Protein 2HJE (pdb70)

Nearest PDB structures (foldseek):
  2hj9-assembly1_C  TM=9.873E-01  e=5.239E-39  Vibrio harveyi
  1zhh-assembly1_B  TM=9.878E-01  e=5.924E-39  Vibrio harveyi
  2hj9-assembly1_D  TM=9.900E-01  e=3.114E-38  Vibrio harveyi
  3c38-assembly1_A  TM=9.496E-01  e=8.610E-24  Vibrio cholerae
  3c30-assembly1_A  TM=9.523E-01  e=2.603E-23  unclassified

InterPro domains:
  IPR001789 Signal transduction response regulator, receiver domain [PF00072] (737-846)
  IPR001789 Signal transduction response regulator, receiver domain [PS50110] (736-851)
  IPR001789 Signal transduction response regulator, receiver domain [SM00448] (735-847)
  IPR003594 Histidine kinase/HSP90-like ATPase domain [PF02518] (595-710)
  IPR003594 Histidine kinase/HSP90-like ATPase domain [SM00387] (594-711)
  IPR003661 Signal transduction histidine kinase, dimerisation/phosphoacceptor domain [PF00512] (482-547)
  IPR003661 Signal transduction histidine kinase, dimerisation/phosphoacceptor domain [SM00388] (482-547)
  IPR003661 Signal transduction histidine kinase, dimerisation/phosphoacceptor domain [cd00082] (481-543)
  IPR004358 Signal transduction histidine kinase-related protein, C-terminal [PR00344] (636-650)
  IPR004358 Signal transduction histidine kinase-related protein, C-terminal [PR00344] (654-664)
  IPR004358 Signal transduction histidine kinase-related protein, C-terminal [PR00344] (671-689)
  IPR004358 Signal transduction histidine kinase-related protein, C-terminal [PR00344] (695-708)
  IPR005467 Histidine kinase domain [PS50109] (489-711)
  IPR011006 CheY-like superfamily [SSF52172] (734-854)
  IPR015387 LuxQ, periplasmic domain [PF09308] (41-278)
  IPR029151 Periplasmic sensor-like domain superfamily [SSF103190] (52-270)
  IPR036097 Signal transduction histidine kinase, dimerisation/phosphoacceptor domain superfamily [SSF47384] (470-548)
  IPR036890 Histidine kinase/HSP90-like ATPase superfamily [G3DSA:3.30.565.10] (548-715)
  IPR036890 Histidine kinase/HSP90-like ATPase superfamily [SSF55874] (536-709)
  IPR043056 LuxQ periplasmic domain, N-terminal subdomain [G3DSA:3.30.450.220] (51-207)

CATH classification: 3.30.450.220 (+1 more: 2.20.20.100)

Secondary structure (DSSP, 8-state):
-HHHHHHHHHHHHHHHHHHHHHHHHHHTT-HHHHHHHHH--HHHHHHHHHHHHHHSGGG--SEEEEE-SSSEEEE-SGGGGGT--HHHHHHHHHH--SSSS-EEEEEEETTEEEEEEEEEEEEEETTTTEEEEEEEEEEE-TT-HHHHHHHHHHTT-SEEEEEETTEEEEE---S-SS--HHHHH--EEEEEEEEETTEEEEEEEEEEE-

GO terms:
  GO:0005515 protein binding (F, IPI)

Organism: Vibrio harveyi (NCBI:txid669)

Structure (mmCIF, N/CA/C/O backbone):
data_2HJE
#
_entry.id   2HJE
#
_cell.length_a   33.446
_cell.length_b   36.152
_cell.length_c   49.185
_cell.angle_alpha   82.18
_cell.angle_beta   86.14
_cell.angle_gamma   67.28
#
_symmetry.space_group_name_H-M   'P 1'
#
loop_
_entity.id
_entity.type
_entity.pdbx_description
1 polymer 'Autoinducer 2 sensor kinase/phosphatase luxQ'
2 non-polymer 'NICKEL (II) ION'
3 water water
#
loop_
_atom_site.group_PDB
_atom_site.id
_atom_site.type_symbol
_atom_site.label_atom_id
_atom_site.label_alt_id
_atom_site.label_comp_id
_atom_site.label_asym_id
_atom_site.label_entity_id
_atom_site.label_seq_id
_atom_site.pdbx_PDB_ins_code
_atom_site.Cartn_x
_atom_site.Cartn_y
_atom_site.Cartn_z
_atom_site.occupancy
_atom_site.B_iso_or_equiv
_atom_site.auth_seq_id
_atom_site.auth_comp_id
_atom_site.auth_asym_id
_atom_site.auth_atom_id
_atom_site.pdbx_PDB_model_num
ATOM 1 N N . SER A 1 2 ? -7.720 5.475 -27.290 1.00 32.63 52 SER A N 1
ATOM 2 C CA . SER A 1 2 ? -9.069 5.670 -26.675 1.00 32.83 52 SER A CA 1
ATOM 3 C C . SER A 1 2 ? -8.937 6.076 -25.201 1.00 32.56 52 SER A C 1
ATOM 4 O O . SER A 1 2 ? -8.043 5.596 -24.489 1.00 32.52 52 SER A O 1
ATOM 7 N N . LYS A 1 3 ? -9.810 6.977 -24.761 1.00 32.23 53 LYS A N 1
ATOM 8 C CA . LYS A 1 3 ? -9.771 7.478 -23.387 1.00 32.46 53 LYS A CA 1
ATOM 9 C C . LYS A 1 3 ? -10.151 6.387 -22.398 1.00 32.07 53 LYS A C 1
ATOM 10 O O . LYS A 1 3 ? -9.551 6.275 -21.323 1.00 31.71 53 LYS A O 1
ATOM 16 N N . GLN A 1 4 ? -11.147 5.579 -22.764 1.00 31.48 54 GLN A N 1
ATOM 17 C CA . GLN A 1 4 ? -11.621 4.514 -21.881 1.00 31.40 54 GLN A CA 1
ATOM 18 C C . GLN A 1 4 ? -10.605 3.400 -21.773 1.00 30.76 54 GLN A C 1
ATOM 19 O O . GLN A 1 4 ? -10.485 2.783 -20.717 1.00 30.76 54 GLN A O 1
ATOM 25 N N . GLN A 1 5 ? -9.872 3.168 -22.861 1.00 29.90 55 GLN A N 1
ATOM 26 C CA . GLN A 1 5 ? -8.811 2.173 -22.884 1.00 29.58 55 GLN A CA 1
ATOM 27 C C . GLN A 1 5 ? -7.704 2.602 -21.921 1.00 28.12 55 GLN A C 1
ATOM 28 O O . GLN A 1 5 ? -7.191 1.790 -21.157 1.00 26.88 55 GLN A O 1
ATOM 34 N N . THR A 1 6 ? -7.359 3.890 -21.964 1.00 26.29 56 THR A N 1
ATOM 35 C CA . THR A 1 6 ? -6.335 4.435 -21.085 1.00 25.07 56 THR A CA 1
ATOM 36 C C . THR A 1 6 ? -6.744 4.277 -19.612 1.00 24.72 56 THR A C 1
ATOM 37 O O . THR A 1 6 ? -5.942 3.827 -18.799 1.00 24.23 56 THR A O 1
ATOM 41 N N . SER A 1 7 ? -7.983 4.630 -19.292 1.00 23.94 57 SER A N 1
ATOM 42 C CA . SER A 1 7 ? -8.491 4.515 -17.926 1.00 25.25 57 SER A CA 1
ATOM 43 C C . SER A 1 7 ? -8.489 3.072 -17.440 1.00 25.02 57 SER A C 1
ATOM 44 O O . SER A 1 7 ? -8.137 2.808 -16.287 1.00 25.11 57 SER A O 1
ATOM 47 N N . ALA A 1 8 ? -8.896 2.145 -18.315 1.00 24.65 58 ALA A N 1
ATOM 48 C CA . ALA A 1 8 ? -8.948 0.716 -17.968 1.00 24.65 58 ALA A CA 1
ATOM 49 C C . ALA A 1 8 ? -7.546 0.161 -17.729 1.00 24.79 58 ALA A C 1
ATOM 50 O O . ALA A 1 8 ? -7.336 -0.636 -16.803 1.00 24.28 58 ALA A O 1
ATOM 52 N N . LEU A 1 9 ? -6.598 0.592 -18.563 1.00 24.39 59 LEU A N 1
ATOM 53 C CA . LEU A 1 9 ? -5.199 0.187 -18.450 1.00 24.64 59 LEU A CA 1
ATOM 54 C C . LEU A 1 9 ? -4.611 0.638 -17.113 1.00 24.32 59 LEU A C 1
ATOM 55 O O . LEU A 1 9 ? -4.033 -0.177 -16.376 1.00 23.82 59 LEU A O 1
ATOM 60 N N . ILE A 1 10 ? -4.799 1.923 -16.800 1.00 24.60 60 ILE A N 1
ATOM 61 C CA . ILE A 1 10 ? -4.354 2.519 -15.526 1.00 25.68 60 ILE A CA 1
ATOM 62 C C . ILE A 1 10 ? -4.933 1.777 -14.313 1.00 24.50 60 ILE A C 1
ATOM 63 O O . ILE A 1 10 ? -4.210 1.420 -13.376 1.00 23.65 60 ILE A O 1
ATOM 68 N N . HIS A 1 11 ? -6.235 1.518 -14.368 1.00 23.78 61 HIS A N 1
ATOM 69 C CA . HIS A 1 11 ? -6.949 0.771 -13.339 1.00 23.89 61 HIS A CA 1
ATOM 70 C C . HIS A 1 11 ? -6.343 -0.639 -13.176 1.00 23.42 61 HIS A C 1
ATOM 71 O O . HIS A 1 11 ? -6.056 -1.077 -12.062 1.00 23.33 61 HIS A O 1
ATOM 78 N N . ASN A 1 12 ? -6.104 -1.331 -14.290 1.00 22.95 62 ASN A N 1
ATOM 79 C CA . ASN A 1 12 ? -5.482 -2.652 -14.243 1.00 23.49 62 ASN A CA 1
ATOM 80 C C . ASN A 1 12 ? -4.046 -2.670 -13.702 1.00 23.17 62 ASN A C 1
ATOM 81 O O . ASN A 1 12 ? -3.681 -3.574 -12.938 1.00 22.51 62 ASN A O 1
ATOM 86 N N . ILE A 1 13 ? -3.230 -1.688 -14.100 1.00 22.16 63 ILE A N 1
ATOM 87 C CA . ILE A 1 13 ? -1.834 -1.597 -13.618 1.00 21.39 63 ILE A CA 1
ATOM 88 C C . ILE A 1 13 ? -1.823 -1.381 -12.096 1.00 20.93 63 ILE A C 1
ATOM 89 O O . ILE A 1 13 ? -1.116 -2.083 -11.346 1.00 20.78 63 ILE A O 1
ATOM 94 N N . PHE A 1 14 ? -2.637 -0.435 -11.657 1.00 19.86 64 PHE A N 1
ATOM 95 C CA . PHE A 1 14 ? -2.780 -0.123 -10.245 1.00 20.09 64 PHE A CA 1
ATOM 96 C C . PHE A 1 14 ? -3.178 -1.373 -9.456 1.00 20.38 64 PHE A C 1
ATOM 97 O O . PHE A 1 14 ? -2.520 -1.723 -8.486 1.00 20.00 64 PHE A O 1
ATOM 105 N N . ASP A 1 15 ? -4.236 -2.055 -9.898 1.00 20.66 65 ASP A N 1
ATOM 106 C CA . ASP A 1 15 ? -4.693 -3.293 -9.248 1.00 22.20 65 ASP A CA 1
ATOM 107 C C . ASP A 1 15 ? -3.629 -4.380 -9.253 1.00 22.23 65 ASP A C 1
ATOM 108 O O . ASP A 1 15 ? -3.467 -5.102 -8.272 1.00 21.91 65 ASP A O 1
ATOM 113 N N . SER A 1 16 ? -2.903 -4.494 -10.360 1.00 22.17 66 SER A N 1
ATOM 114 C CA . SER A 1 16 ? -1.827 -5.487 -10.471 1.00 22.72 66 SER A CA 1
ATOM 115 C C . SER A 1 16 ? -0.706 -5.338 -9.454 1.00 21.54 66 SER A C 1
ATOM 116 O O . SER A 1 16 ? -0.169 -6.345 -8.986 1.00 21.25 66 SER A O 1
ATOM 119 N N . HIS A 1 17 ? -0.331 -4.100 -9.138 1.00 20.50 67 HIS A N 1
ATOM 120 C CA . HIS A 1 17 ? 0.644 -3.810 -8.081 1.00 19.58 67 HIS A CA 1
ATOM 121 C C . HIS A 1 17 ? 0.171 -4.389 -6.744 1.00 19.26 67 HIS A C 1
ATOM 122 O O . HIS A 1 17 ? 0.933 -5.090 -6.062 1.00 18.61 67 HIS A O 1
ATOM 129 N N . PHE A 1 18 ? -1.077 -4.098 -6.373 1.00 17.78 68 PHE A N 1
ATOM 130 C CA . PHE A 1 18 ? -1.600 -4.572 -5.095 1.00 18.09 68 PHE A CA 1
ATOM 131 C C . PHE A 1 18 ? -1.797 -6.065 -5.071 1.00 17.92 68 PHE A C 1
ATOM 132 O O . PHE A 1 18 ? -1.540 -6.705 -4.048 1.00 17.37 68 PHE A O 1
ATOM 140 N N . ALA A 1 19 ? -2.232 -6.615 -6.204 1.00 17.97 69 ALA A N 1
ATOM 141 C CA . ALA A 1 19 ? -2.309 -8.079 -6.366 1.00 18.25 69 ALA A CA 1
ATOM 142 C C . ALA A 1 19 ? -0.958 -8.765 -6.136 1.00 18.33 69 ALA A C 1
ATOM 143 O O . ALA A 1 19 ? -0.875 -9.775 -5.411 1.00 18.59 69 ALA A O 1
ATOM 145 N N . ALA A 1 20 ? 0.105 -8.203 -6.704 1.00 18.17 70 ALA A N 1
ATOM 146 C CA . ALA A 1 20 ? 1.449 -8.790 -6.585 1.00 17.67 70 ALA A CA 1
ATOM 147 C C . ALA A 1 20 ? 1.916 -8.811 -5.128 1.00 17.52 70 ALA A C 1
ATOM 148 O O . ALA A 1 20 ? 2.452 -9.814 -4.641 1.00 18.15 70 ALA A O 1
ATOM 150 N N . ILE A 1 21 ? 1.694 -7.702 -4.433 1.00 16.68 71 ILE A N 1
ATOM 151 C CA . ILE A 1 21 ? 1.977 -7.635 -3.006 1.00 16.48 71 ILE A CA 1
ATOM 152 C C . ILE A 1 21 ? 1.109 -8.624 -2.206 1.00 16.77 71 ILE A C 1
ATOM 153 O O . ILE A 1 21 ? 1.603 -9.321 -1.322 1.00 15.41 71 ILE A O 1
ATOM 158 N N . GLN A 1 22 ? -0.174 -8.712 -2.531 1.00 16.15 72 GLN A N 1
ATOM 159 C CA . GLN A 1 22 ? -1.051 -9.621 -1.789 1.00 18.13 72 GLN A CA 1
ATOM 160 C C . GLN A 1 22 ? -0.665 -11.107 -1.931 1.00 17.90 72 GLN A C 1
ATOM 161 O O . GLN A 1 22 ? -0.743 -11.875 -0.968 1.00 17.95 72 GLN A O 1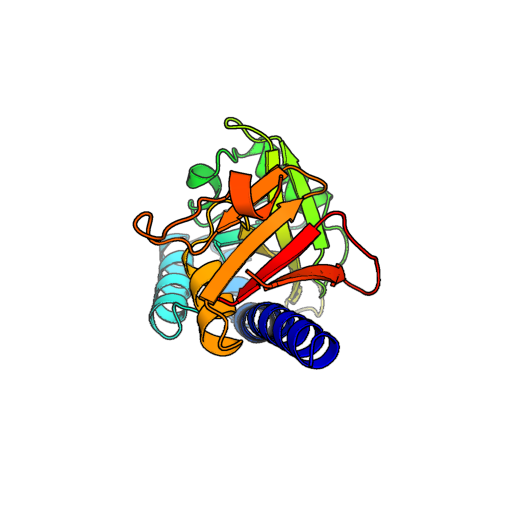
ATOM 167 N N . ILE A 1 23 ? -0.277 -11.504 -3.137 1.00 18.39 73 ILE A N 1
ATOM 168 C CA . ILE A 1 23 ? 0.291 -12.848 -3.362 1.00 19.23 73 ILE A CA 1
ATOM 169 C C . ILE A 1 23 ? 1.491 -13.096 -2.422 1.00 18.54 73 ILE A C 1
ATOM 170 O O . ILE A 1 23 ? 1.522 -14.127 -1.726 1.00 19.95 73 ILE A O 1
ATOM 175 N N . HIS A 1 24 ? 2.436 -12.148 -2.365 1.00 17.02 74 HIS A N 1
ATOM 176 C CA . HIS A 1 24 ? 3.566 -12.197 -1.418 1.00 16.25 74 HIS A CA 1
ATOM 177 C C . HIS A 1 24 ? 3.086 -12.288 0.047 1.00 15.33 74 HIS A C 1
ATOM 178 O O . HIS A 1 24 ? 3.540 -13.128 0.817 1.00 14.26 74 HIS A O 1
ATOM 185 N N . HIS A 1 25 ? 2.205 -11.370 0.435 1.00 14.10 75 HIS A N 1
ATOM 186 C CA . HIS A 1 25 ? 1.665 -11.321 1.809 1.00 13.97 75 HIS A CA 1
ATOM 187 C C . HIS A 1 25 ? 1.038 -12.652 2.245 1.00 14.19 75 HIS A C 1
ATOM 188 O O . HIS A 1 25 ? 1.309 -13.136 3.359 1.00 14.12 75 HIS A O 1
ATOM 195 N N . ASP A 1 26 ? 0.210 -13.238 1.368 1.00 15.35 76 ASP A N 1
ATOM 196 C CA . ASP A 1 26 ? -0.464 -14.506 1.630 1.00 16.45 76 ASP A CA 1
ATOM 197 C C . ASP A 1 26 ? 0.562 -15.638 1.829 1.00 17.05 76 ASP A C 1
ATOM 198 O O . ASP A 1 26 ? 0.414 -16.445 2.737 1.00 17.07 76 ASP A O 1
ATOM 203 N N . SER A 1 27 ? 1.586 -15.678 0.975 1.00 18.66 77 SER A N 1
ATOM 204 C CA . SER A 1 27 ? 2.611 -16.721 0.999 1.00 18.91 77 SER A CA 1
ATOM 205 C C . SER A 1 27 ? 3.497 -16.620 2.240 1.00 18.91 77 SER A C 1
ATOM 206 O O . SER A 1 27 ? 3.732 -17.632 2.955 1.00 18.82 77 SER A O 1
ATOM 209 N N . ASN A 1 28 ? 3.965 -15.402 2.524 1.00 18.31 78 ASN A N 1
ATOM 210 C CA . ASN A 1 28 ? 4.831 -15.148 3.679 1.00 17.68 78 ASN A CA 1
ATOM 211 C C . ASN A 1 28 ? 4.136 -15.475 4.975 1.00 17.83 78 ASN A C 1
ATOM 212 O O . ASN A 1 28 ? 4.764 -15.927 5.933 1.00 17.14 78 ASN A O 1
ATOM 217 N N . SER A 1 29 ? 2.832 -15.212 5.024 1.00 17.41 79 SER A N 1
ATOM 218 C CA . SER A 1 29 ? 2.086 -15.397 6.261 1.00 18.12 79 SER A CA 1
ATOM 219 C C . SER A 1 29 ? 1.897 -16.870 6.647 1.00 17.92 79 SER A C 1
ATOM 220 O O . SER A 1 29 ? 1.480 -17.173 7.765 1.00 18.79 79 SER A O 1
ATOM 223 N N . LYS A 1 30 ? 2.284 -17.782 5.749 1.00 17.40 80 LYS A N 1
ATOM 224 C CA . LYS A 1 30 ? 2.251 -19.218 6.031 1.00 18.40 80 LYS A CA 1
ATOM 225 C C . LYS A 1 30 ? 3.603 -19.737 6.539 1.00 16.93 80 LYS A C 1
ATOM 226 O O . LYS A 1 30 ? 3.753 -20.932 6.833 1.00 17.19 80 LYS A O 1
ATOM 232 N N . SER A 1 31 ? 4.588 -18.841 6.619 1.00 16.15 81 SER A N 1
ATOM 233 C CA . SER A 1 31 ? 5.953 -19.223 6.982 1.00 15.44 81 SER A CA 1
ATOM 234 C C . SER A 1 31 ? 6.076 -19.643 8.432 1.00 15.30 81 SER A C 1
ATOM 235 O O . SER A 1 31 ? 5.535 -18.998 9.330 1.00 14.77 81 SER A O 1
ATOM 238 N N . GLU A 1 32 ? 6.822 -20.721 8.672 1.00 15.05 82 GLU A N 1
ATOM 239 C CA . GLU A 1 32 ? 7.141 -21.068 10.044 1.00 16.04 82 GLU A CA 1
ATOM 240 C C . GLU A 1 32 ? 7.913 -19.956 10.755 1.00 14.54 82 GLU A C 1
ATOM 241 O O . GLU A 1 32 ? 7.845 -19.871 11.969 1.00 14.25 82 GLU A O 1
ATOM 247 N N . VAL A 1 33 ? 8.645 -19.117 10.014 1.00 14.12 83 VAL A N 1
ATOM 248 C CA . VAL A 1 33 ? 9.424 -18.038 10.636 1.00 14.02 83 VAL A CA 1
ATOM 249 C C . VAL A 1 33 ? 8.497 -17.066 11.395 1.00 13.94 83 VAL A C 1
ATOM 250 O O . VAL A 1 33 ? 8.769 -16.689 12.538 1.00 15.01 83 VAL A O 1
ATOM 254 N N . ILE A 1 34 ? 7.396 -16.705 10.750 1.00 14.05 84 ILE A N 1
ATOM 255 C CA . ILE A 1 34 ? 6.415 -15.811 11.399 1.00 14.10 84 ILE A CA 1
ATOM 256 C C . ILE A 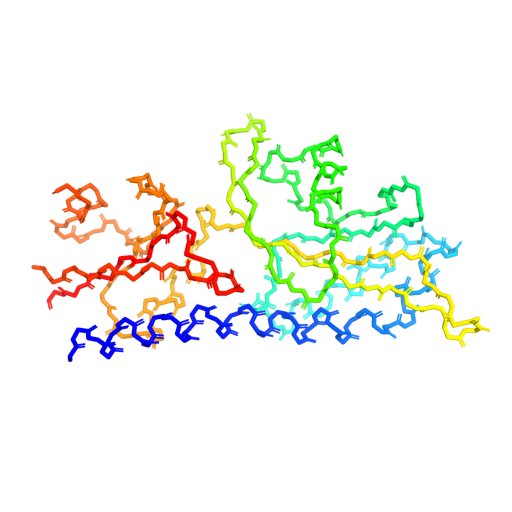1 34 ? 5.747 -16.520 12.574 1.00 14.82 84 ILE A C 1
ATOM 257 O O . ILE A 1 34 ? 5.714 -15.986 13.678 1.00 13.43 84 ILE A O 1
ATOM 262 N N . ARG A 1 35 ? 5.271 -17.745 12.347 1.00 15.51 85 ARG A N 1
ATOM 263 C CA . ARG A 1 35 ? 4.629 -18.520 13.426 1.00 18.43 85 ARG A CA 1
ATOM 264 C C . ARG A 1 35 ? 5.546 -18.644 14.638 1.00 18.08 85 ARG A C 1
ATOM 265 O O . ARG A 1 35 ? 5.131 -18.405 15.766 1.00 18.72 85 ARG A O 1
ATOM 273 N N . ASP A 1 36 ? 6.805 -19.007 14.401 1.00 18.18 86 ASP A N 1
ATOM 274 C CA . ASP A 1 36 ? 7.753 -19.174 15.499 1.00 19.13 86 ASP A CA 1
ATOM 275 C C . ASP A 1 36 ? 8.051 -17.870 16.221 1.00 18.57 86 ASP 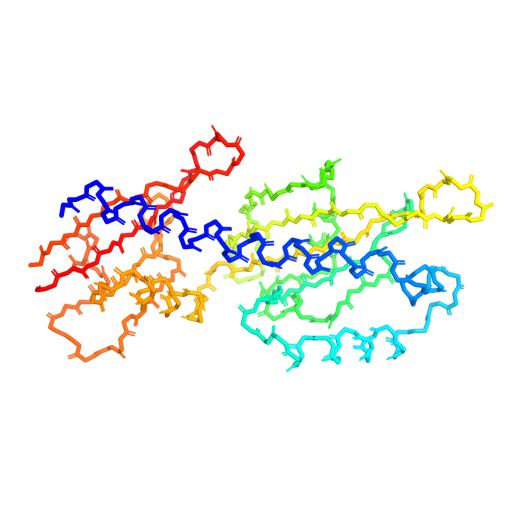A C 1
ATOM 276 O O . ASP A 1 36 ? 8.322 -17.872 17.431 1.00 19.68 86 ASP A O 1
ATOM 281 N N . PHE A 1 37 ? 8.010 -16.746 15.499 1.00 16.27 87 PHE A N 1
ATOM 282 C CA . PHE A 1 37 ? 8.214 -15.451 16.158 1.00 15.57 87 PHE A CA 1
ATOM 283 C C . PHE A 1 37 ? 7.233 -15.242 17.313 1.00 14.95 87 PHE A C 1
ATOM 284 O O . PHE A 1 37 ? 7.593 -14.673 18.330 1.00 15.00 87 PHE A O 1
ATOM 292 N N . TYR A 1 38 ? 5.982 -15.680 17.145 1.00 16.17 88 TYR A N 1
ATOM 293 C CA . TYR A 1 38 ? 4.971 -15.495 18.202 1.00 17.35 88 TYR A CA 1
ATOM 294 C C . TYR A 1 38 ? 5.398 -16.076 19.539 1.00 19.00 88 TYR A C 1
ATOM 295 O O . TYR A 1 38 ? 5.106 -15.521 20.601 1.00 19.82 88 TYR A O 1
ATOM 304 N N . THR A 1 39 ? 6.125 -17.177 19.486 1.00 20.85 89 THR A N 1
ATOM 305 C CA . THR A 1 39 ? 6.619 -17.776 20.720 1.00 23.75 89 THR A CA 1
ATOM 306 C C . THR A 1 39 ? 7.994 -17.287 21.154 1.00 24.24 89 THR A C 1
ATOM 307 O O . THR A 1 39 ? 8.196 -17.025 22.334 1.00 25.98 89 THR A O 1
ATOM 311 N N . ASP A 1 40 ? 8.924 -17.133 20.218 1.00 24.75 90 ASP A N 1
ATOM 312 C CA . ASP A 1 40 ? 10.316 -16.858 20.597 1.00 25.68 90 ASP A CA 1
ATOM 313 C C . ASP A 1 40 ? 10.763 -15.403 20.480 1.00 24.87 90 ASP A C 1
ATOM 314 O O . ASP A 1 40 ? 11.751 -15.001 21.108 1.00 25.10 90 ASP A O 1
ATOM 319 N N . ARG A 1 41 ? 10.009 -14.616 19.704 1.00 23.62 91 ARG A N 1
ATOM 320 C CA . ARG A 1 41 ? 10.162 -13.159 19.622 1.00 21.57 91 ARG A CA 1
ATOM 321 C C . ARG A 1 41 ? 11.575 -12.663 19.298 1.00 21.06 91 ARG A C 1
ATOM 322 O O . ARG A 1 41 ? 12.012 -11.661 19.833 1.00 20.43 91 ARG A O 1
ATOM 330 N N . ASP A 1 42 ? 12.255 -13.356 18.392 1.00 19.41 92 ASP A N 1
ATOM 331 C CA . ASP A 1 42 ? 13.556 -12.917 17.923 1.00 18.74 92 ASP A CA 1
ATOM 332 C C . ASP A 1 42 ? 13.380 -12.014 16.689 1.00 18.67 92 ASP A C 1
ATOM 333 O O . ASP A 1 42 ? 13.107 -12.475 15.583 1.00 17.09 92 ASP A O 1
ATOM 338 N N . THR A 1 43 ? 13.522 -10.714 16.916 1.00 17.52 93 THR A N 1
ATOM 339 C CA . THR A 1 43 ? 13.277 -9.707 15.903 1.00 18.57 93 THR A CA 1
ATOM 340 C C . THR A 1 43 ? 14.343 -9.750 14.806 1.00 18.45 93 THR A C 1
ATOM 341 O O . THR A 1 43 ? 14.040 -9.460 13.661 1.00 18.97 93 THR A O 1
ATOM 345 N N . ASP A 1 44 ? 15.578 -10.115 15.156 1.00 19.02 94 ASP A N 1
ATOM 346 C CA . ASP A 1 44 ? 16.654 -10.136 14.152 1.00 20.51 94 ASP A CA 1
ATOM 347 C C . ASP A 1 44 ? 16.363 -11.191 13.101 1.00 19.32 94 ASP A C 1
ATOM 348 O O . ASP A 1 44 ? 16.589 -10.969 11.914 1.00 19.17 94 ASP A O 1
ATOM 353 N N . VAL A 1 45 ? 15.854 -12.330 13.555 1.00 18.41 95 VAL A N 1
ATOM 354 C CA . VAL A 1 45 ? 15.497 -13.445 12.671 1.00 17.15 95 VAL A CA 1
ATOM 355 C C . VAL A 1 45 ? 14.343 -13.021 11.749 1.00 16.31 95 VAL A C 1
ATOM 356 O O . VAL A 1 45 ? 14.378 -13.223 10.529 1.00 15.16 95 VAL A O 1
ATOM 360 N N . LEU A 1 46 ? 13.326 -12.409 12.339 1.00 14.67 96 LEU A N 1
ATOM 361 C CA . LEU A 1 46 ? 12.175 -11.961 11.557 1.00 15.14 96 LEU A CA 1
ATOM 362 C C . LEU A 1 46 ? 12.530 -10.886 10.538 1.00 14.82 96 LEU A C 1
ATOM 363 O O . LEU A 1 46 ? 12.116 -10.964 9.386 1.00 15.79 96 LEU A O 1
ATOM 368 N N . ASN A 1 47 ? 13.313 -9.888 10.951 1.00 14.75 97 ASN A N 1
ATOM 369 C CA . ASN A 1 47 ? 13.728 -8.827 10.021 1.00 16.33 97 ASN A CA 1
ATOM 370 C C . ASN A 1 47 ? 14.574 -9.338 8.852 1.00 15.72 97 ASN A C 1
ATOM 371 O O . ASN A 1 47 ? 14.367 -8.922 7.700 1.00 16.49 97 ASN A O 1
ATOM 376 N N . PHE A 1 48 ? 15.479 -10.263 9.143 1.00 15.57 98 PHE A N 1
ATOM 377 C CA . PHE A 1 48 ? 16.374 -10.849 8.121 1.00 16.49 98 PHE A CA 1
ATOM 378 C C . PHE A 1 48 ? 15.588 -11.685 7.099 1.00 16.13 98 PHE A C 1
ATOM 379 O O . PHE A 1 48 ? 15.886 -11.646 5.885 1.00 16.33 98 PHE A O 1
ATOM 387 N N . P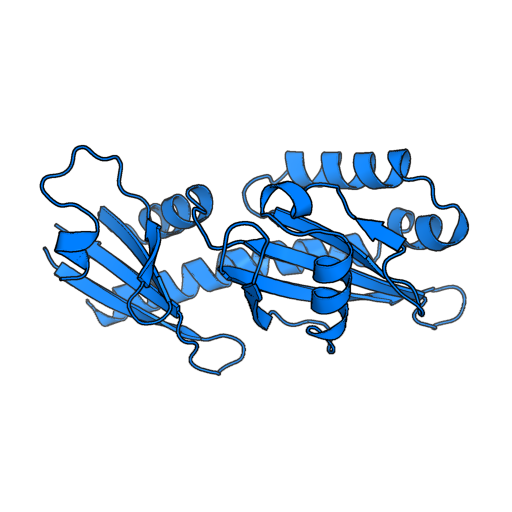HE A 1 49 ? 14.584 -12.415 7.591 1.00 14.57 99 PHE A N 1
ATOM 388 C CA . PHE A 1 49 ? 13.604 -13.089 6.738 1.00 14.72 99 PHE A CA 1
ATOM 389 C C . PHE A 1 49 ? 12.928 -12.129 5.744 1.00 14.67 99 PHE A C 1
ATOM 390 O O . PHE A 1 49 ? 12.978 -12.350 4.539 1.00 14.51 99 PHE A O 1
ATOM 398 N N . PHE A 1 50 ? 12.325 -11.036 6.230 1.00 14.23 100 PHE A N 1
ATOM 399 C CA . PHE A 1 50 ? 11.676 -10.084 5.320 1.00 15.46 100 PHE A CA 1
ATOM 400 C C . PHE A 1 50 ? 12.653 -9.365 4.368 1.00 17.66 100 PHE A C 1
ATOM 401 O O . PHE A 1 50 ? 12.367 -9.157 3.182 1.00 18.11 100 PHE A O 1
ATOM 409 N N . LEU A 1 51 ? 13.806 -9.001 4.915 1.00 19.50 101 LEU A N 1
ATOM 410 C CA . LEU A 1 51 ? 14.884 -8.359 4.1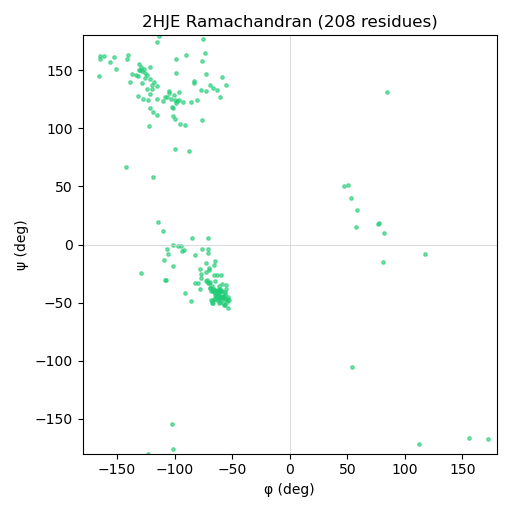69 1.00 22.20 101 LEU A CA 1
ATOM 411 C C . LEU A 1 51 ? 15.264 -9.183 2.925 1.00 22.34 101 LEU A C 1
ATOM 412 O O . LEU A 1 51 ? 15.404 -8.641 1.822 1.00 23.44 101 LEU A O 1
ATOM 417 N N . SER A 1 52 ? 15.396 -10.490 3.097 1.00 23.10 102 SER A N 1
ATOM 418 C CA . SER A 1 52 ? 15.778 -11.380 1.994 1.00 24.01 102 SER A CA 1
ATOM 419 C C . SER A 1 52 ? 14.703 -11.433 0.896 1.00 23.93 102 SER A C 1
ATOM 420 O O . SER A 1 52 ? 15.003 -11.296 -0.303 1.00 23.16 102 SER A O 1
ATOM 423 N N . ILE A 1 53 ? 13.445 -11.595 1.302 1.00 23.05 103 ILE A N 1
ATOM 424 C CA . ILE A 1 53 ? 12.330 -11.598 0.349 1.00 23.57 103 ILE A CA 1
ATOM 425 C C . ILE A 1 53 ? 12.212 -10.288 -0.426 1.00 23.75 103 ILE A C 1
ATOM 426 O O . ILE A 1 53 ? 12.088 -10.278 -1.654 1.00 23.93 103 ILE A O 1
ATOM 431 N N . ASP A 1 54 ? 12.227 -9.179 0.300 1.00 23.66 104 ASP A N 1
ATOM 432 C CA . ASP A 1 54 ? 12.023 -7.867 -0.309 1.00 23.61 104 ASP A CA 1
ATOM 433 C C . ASP A 1 54 ? 13.096 -7.561 -1.362 1.00 23.88 104 ASP A C 1
ATOM 434 O O . ASP A 1 54 ? 12.799 -7.041 -2.439 1.00 23.88 104 ASP A O 1
ATOM 439 N N . GLN A 1 55 ? 14.334 -7.932 -1.066 1.00 24.21 105 GLN A N 1
ATOM 440 C CA . GLN A 1 55 ? 15.445 -7.644 -1.978 1.00 24.77 105 GLN A CA 1
ATOM 441 C C . GLN A 1 55 ? 15.373 -8.486 -3.246 1.00 24.82 105 GLN A C 1
ATOM 442 O O . GLN A 1 55 ? 15.926 -8.105 -4.273 1.00 25.08 105 GLN A O 1
ATOM 448 N N . SER A 1 56 ? 14.666 -9.606 -3.183 1.00 24.72 106 SER A N 1
ATOM 449 C CA . SER A 1 56 ? 14.489 -10.485 -4.339 1.00 25.63 106 SER A CA 1
ATOM 450 C C . SER A 1 56 ? 13.452 -9.966 -5.356 1.00 25.87 106 SER A C 1
ATOM 451 O O . SER A 1 56 ? 13.544 -10.286 -6.552 1.00 26.07 106 SER A O 1
ATOM 454 N N . ASP A 1 57 ? 12.457 -9.212 -4.869 1.00 25.34 107 ASP A N 1
ATOM 455 C CA . ASP A 1 57 ? 11.371 -8.640 -5.690 1.00 25.53 107 ASP A CA 1
ATOM 456 C C . ASP A 1 57 ? 11.033 -7.226 -5.171 1.00 25.29 107 ASP A C 1
ATOM 457 O O . ASP A 1 57 ? 9.928 -6.978 -4.661 1.00 24.13 107 ASP A O 1
ATOM 462 N N . PRO A 1 58 ? 11.976 -6.280 -5.320 1.00 25.02 108 PRO A N 1
ATOM 463 C CA . PRO A 1 58 ? 11.855 -4.994 -4.594 1.00 25.31 108 PRO A CA 1
ATOM 464 C C . PRO A 1 58 ? 10.680 -4.091 -5.005 1.00 25.83 108 PRO A C 1
ATOM 465 O O . PRO A 1 58 ? 10.209 -3.284 -4.187 1.00 26.41 108 PRO A O 1
ATOM 469 N N . SER A 1 59 ? 10.217 -4.234 -6.247 1.00 26.61 109 SER A N 1
ATOM 470 C CA . SER A 1 59 ? 9.154 -3.369 -6.799 1.00 27.20 109 SER A CA 1
ATOM 471 C C . SER A 1 59 ? 7.726 -3.775 -6.431 1.00 26.86 109 SER A C 1
ATOM 472 O O . SER A 1 59 ? 6.779 -3.020 -6.707 1.00 27.61 109 SER A O 1
ATOM 475 N N . HIS A 1 60 ? 7.572 -4.951 -5.824 1.00 24.97 110 HIS A N 1
ATOM 476 C CA . HIS A 1 60 ? 6.274 -5.391 -5.293 1.00 24.32 110 HIS A CA 1
ATOM 477 C C . HIS A 1 60 ? 6.358 -5.613 -3.783 1.00 22.56 110 HIS A C 1
ATOM 478 O O . HIS A 1 60 ? 6.102 -6.714 -3.278 1.00 22.88 110 HIS A O 1
ATOM 485 N N . THR A 1 61 ? 6.737 -4.566 -3.053 1.00 21.00 111 THR A N 1
ATOM 486 C CA . THR A 1 61 ? 6.887 -4.670 -1.615 1.00 19.70 111 THR A CA 1
ATOM 487 C C . THR A 1 61 ? 6.112 -3.559 -0.914 1.00 18.66 111 THR A C 1
ATOM 488 O O . THR A 1 61 ? 6.001 -2.452 -1.455 1.00 18.24 111 THR A O 1
ATOM 492 N N . PRO A 1 62 ? 5.625 -3.832 0.310 1.00 16.81 112 PRO A N 1
ATOM 493 C CA . PRO A 1 62 ? 4.966 -2.778 1.076 1.00 16.03 112 PRO A CA 1
ATOM 494 C C . PRO A 1 62 ? 5.947 -1.775 1.702 1.00 15.20 112 PRO A C 1
ATOM 495 O O . PRO A 1 62 ? 7.152 -2.089 1.903 1.00 15.77 112 PRO A O 1
ATOM 499 N N . GLU A 1 63 ? 5.450 -0.582 2.018 1.00 13.63 113 GLU A N 1
ATOM 500 C CA . GLU A 1 63 ? 6.295 0.396 2.717 1.00 13.26 113 GLU A CA 1
ATOM 501 C C . GLU A 1 63 ? 6.598 0.003 4.152 1.00 12.89 113 GLU A C 1
ATOM 502 O O . GLU A 1 63 ? 7.672 0.311 4.682 1.00 13.56 113 GLU A O 1
ATOM 508 N N . PHE A 1 64 ? 5.643 -0.655 4.792 1.00 12.08 114 PHE A N 1
ATOM 509 C CA . PHE A 1 64 ? 5.876 -1.200 6.140 1.00 10.97 114 PHE A CA 1
ATOM 510 C C . PHE A 1 64 ? 4.977 -2.363 6.502 1.00 10.20 114 PHE A C 1
ATOM 511 O O . PHE A 1 64 ? 3.913 -2.565 5.908 1.00 10.55 114 PHE A O 1
ATOM 519 N N . ARG A 1 65 ? 5.468 -3.136 7.460 1.00 10.15 115 ARG A N 1
ATOM 520 C CA . ARG A 1 65 ? 4.775 -4.309 7.989 1.00 9.46 115 ARG A CA 1
ATOM 521 C C . ARG A 1 65 ? 4.707 -4.271 9.497 1.00 9.44 115 ARG A C 1
ATOM 522 O O . ARG A 1 65 ? 5.595 -3.704 10.189 1.00 9.43 115 ARG A O 1
ATOM 530 N N . PHE A 1 66 ? 3.671 -4.916 10.032 1.00 10.60 116 PHE A N 1
ATOM 531 C CA . PHE A 1 66 ? 3.586 -5.139 11.482 1.00 9.83 116 PHE A CA 1
ATOM 532 C C . PHE A 1 66 ? 2.778 -6.384 11.804 1.00 10.41 116 PHE A C 1
ATOM 533 O O . PHE A 1 66 ? 2.050 -6.875 10.965 1.00 8.96 116 PHE A O 1
ATOM 541 N N . LEU A 1 67 ? 2.955 -6.886 13.027 1.00 9.91 117 LEU A N 1
ATOM 542 C CA . LEU A 1 67 ? 2.284 -8.102 13.496 1.00 10.44 117 LEU A CA 1
ATOM 543 C C . LEU A 1 67 ? 1.559 -7.805 14.787 1.00 10.24 117 LEU A C 1
ATOM 544 O O . LEU A 1 67 ? 2.085 -7.096 15.668 1.00 10.99 117 LEU A O 1
ATOM 549 N N . THR A 1 68 ? 0.389 -8.415 14.944 1.00 9.90 118 THR A N 1
ATOM 550 C CA . THR A 1 68 ? -0.334 -8.332 16.221 1.00 10.33 118 THR A CA 1
ATOM 551 C C . THR A 1 68 ? -0.555 -9.744 16.769 1.00 10.86 118 THR A C 1
ATOM 552 O O . THR A 1 68 ? -0.590 -10.723 16.003 1.00 9.80 118 THR A O 1
ATOM 556 N N . ASP A 1 69 ? -0.666 -9.826 18.098 1.00 11.73 119 ASP A N 1
ATOM 557 C CA . ASP A 1 69 ? -1.229 -11.007 18.728 1.00 12.89 119 ASP A CA 1
ATOM 558 C C . ASP A 1 69 ? -2.664 -10.651 19.136 1.00 13.46 119 ASP A C 1
ATOM 559 O O . ASP A 1 69 ? -3.248 -9.757 18.538 1.00 14.58 119 ASP A O 1
ATOM 564 N N . HIS A 1 70 ? -3.217 -11.320 20.141 1.00 14.52 120 HIS A N 1
ATOM 565 C CA . HIS A 1 70 ? -4.629 -11.070 20.520 1.00 14.76 120 HIS A CA 1
ATOM 566 C C . HIS A 1 70 ? -4.831 -9.731 21.236 1.00 16.01 120 HIS A C 1
ATOM 567 O O . HIS A 1 70 ? -5.967 -9.239 21.364 1.00 17.65 120 HIS A O 1
ATOM 574 N N . LYS A 1 71 ? -3.742 -9.156 21.705 1.00 16.31 121 LYS A N 1
ATOM 575 C CA . LYS A 1 71 ? -3.823 -7.929 22.508 1.00 17.60 121 LYS A CA 1
ATOM 576 C C . LYS A 1 71 ? -3.357 -6.646 21.833 1.00 18.01 121 LYS A C 1
ATOM 577 O O . LYS A 1 71 ? -3.820 -5.541 22.165 1.00 19.34 121 LYS A O 1
ATOM 583 N N . GLY A 1 72 ? -2.407 -6.748 20.919 1.00 16.30 122 GLY A N 1
ATOM 584 C CA . GLY A 1 72 ? -1.879 -5.526 20.328 1.00 15.10 122 GLY A CA 1
ATOM 585 C C . GLY A 1 72 ? -0.690 -5.853 19.478 1.00 14.28 122 GLY A C 1
ATOM 586 O O . GLY A 1 72 ? -0.427 -7.030 19.185 1.00 12.68 122 GLY A O 1
ATOM 587 N N . ILE A 1 73 ? 0.034 -4.810 19.089 1.00 13.44 123 ILE A N 1
ATOM 588 C CA . ILE A 1 73 ? 1.179 -4.986 18.197 1.00 13.88 123 ILE A CA 1
ATOM 589 C C . ILE A 1 73 ? 2.324 -5.626 18.943 1.00 13.85 123 ILE A C 1
ATOM 590 O O . ILE A 1 73 ? 2.691 -5.191 20.067 1.00 14.34 123 ILE A O 1
ATOM 595 N N . ILE A 1 74 ? 2.895 -6.654 18.324 1.00 13.04 124 ILE A N 1
ATOM 596 C CA . ILE A 1 74 ? 4.055 -7.333 18.905 1.00 13.57 124 ILE A CA 1
ATOM 597 C C . ILE A 1 74 ? 5.361 -7.088 18.166 1.00 13.61 124 ILE A C 1
ATOM 598 O O . ILE A 1 74 ? 6.437 -7.402 18.703 1.00 14.90 124 ILE A O 1
ATOM 603 N N . TRP A 1 75 ? 5.272 -6.535 16.954 1.00 13.70 125 TRP A N 1
ATOM 604 C CA . TRP A 1 75 ? 6.453 -6.229 16.154 1.00 13.00 125 TRP A CA 1
ATOM 605 C C . TRP A 1 75 ? 6.062 -5.304 15.023 1.00 12.70 125 TRP A C 1
ATOM 606 O O . TRP A 1 75 ? 4.965 -5.424 14.477 1.00 10.98 125 TRP A O 1
ATOM 617 N N . ASP A 1 76 ? 6.970 -4.393 14.674 1.00 12.10 126 ASP A N 1
ATOM 618 C CA . ASP A 1 76 ? 6.898 -3.717 13.383 1.00 11.58 126 ASP A CA 1
ATOM 619 C C . ASP A 1 76 ? 8.313 -3.578 12.822 1.00 12.87 126 ASP A C 1
ATOM 620 O O . ASP A 1 76 ? 9.300 -3.710 13.555 1.00 12.98 126 ASP A O 1
ATOM 625 N N . ASP A 1 77 ? 8.412 -3.311 11.526 1.00 11.74 127 ASP A N 1
ATOM 626 C CA . ASP A 1 77 ? 9.728 -3.332 10.840 1.00 12.33 127 ASP A CA 1
ATOM 627 C C . ASP A 1 77 ? 10.543 -2.038 10.931 1.00 13.88 127 ASP A C 1
ATOM 628 O O . ASP A 1 77 ? 11.605 -1.931 10.260 1.00 14.77 127 ASP A O 1
ATOM 633 N N . GLY A 1 78 ? 10.030 -1.089 11.711 1.00 13.05 128 GLY A N 1
ATOM 634 C CA . GLY A 1 78 ? 10.665 0.240 11.910 1.00 13.69 128 GLY A CA 1
ATOM 635 C C . GLY A 1 78 ? 10.394 1.248 10.801 1.00 14.48 128 GLY A C 1
ATOM 636 O O . GLY A 1 78 ? 10.574 2.465 11.009 1.00 15.12 128 GLY A O 1
ATOM 637 N N . ASN A 1 79 ? 9.904 0.781 9.655 1.00 13.94 129 ASN A N 1
ATOM 638 C CA . ASN A 1 79 ? 9.689 1.671 8.518 1.00 13.47 129 ASN A CA 1
ATOM 639 C C . ASN A 1 79 ? 8.510 2.629 8.664 1.00 12.27 129 ASN A C 1
ATOM 640 O O . ASN A 1 79 ? 8.518 3.673 8.023 1.00 11.98 129 ASN A O 1
ATOM 645 N N . ALA A 1 80 ? 7.514 2.297 9.503 1.00 11.69 130 ALA A N 1
ATOM 646 C CA . ALA A 1 80 ? 6.334 3.200 9.673 1.00 10.92 130 ALA A CA 1
ATOM 647 C C . ALA A 1 80 ? 6.739 4.582 10.163 1.00 11.59 130 ALA A C 1
ATOM 648 O O . ALA A 1 80 ? 6.104 5.607 9.841 1.00 11.55 130 ALA A O 1
ATOM 650 N N . HIS A 1 81 ? 7.780 4.603 10.990 1.00 11.87 131 HIS A N 1
ATOM 651 C CA . HIS A 1 81 ? 8.219 5.844 11.604 1.00 11.70 131 HIS A CA 1
ATOM 652 C C . HIS A 1 81 ? 8.698 6.860 10.569 1.00 12.35 131 HIS A C 1
ATOM 653 O O . HIS A 1 81 ? 8.670 8.081 10.832 1.00 12.36 131 HIS A O 1
ATOM 660 N N . PHE A 1 82 ? 9.162 6.366 9.416 1.00 12.72 132 PHE A N 1
ATOM 661 C CA . PHE A 1 82 ? 9.578 7.224 8.307 1.00 14.10 132 PHE A CA 1
ATOM 662 C C . PHE A 1 82 ? 8.438 8.051 7.684 1.00 13.81 132 PHE A C 1
ATOM 663 O O . PHE A 1 82 ? 8.697 9.003 6.922 1.00 13.78 132 PHE A O 1
ATOM 671 N N . TYR A 1 83 ? 7.196 7.679 8.022 1.00 12.36 133 TYR A N 1
ATOM 672 C CA . TYR A 1 83 ? 5.982 8.325 7.497 1.00 13.03 133 TYR A CA 1
ATOM 673 C C . TYR A 1 83 ? 5.200 9.032 8.583 1.00 13.00 133 TYR A C 1
ATOM 674 O O . TYR A 1 83 ? 4.006 9.322 8.408 1.00 13.89 133 TYR A O 1
ATOM 683 N N . GLY A 1 84 ? 5.863 9.314 9.705 1.00 11.02 134 GLY A N 1
ATOM 684 C CA . GLY A 1 84 ? 5.250 10.065 10.788 1.00 11.70 134 GLY A CA 1
ATOM 685 C C . GLY A 1 84 ? 4.304 9.251 11.646 1.00 11.12 134 GLY A C 1
ATOM 686 O O . GLY A 1 84 ? 3.504 9.800 12.384 1.00 11.63 134 GLY A O 1
ATOM 687 N N . VAL A 1 85 ? 4.439 7.927 11.567 1.00 11.93 135 VAL A N 1
ATOM 688 C CA . VAL A 1 85 ? 3.602 7.002 12.329 1.00 12.70 135 VAL A CA 1
ATOM 689 C C . VAL A 1 85 ? 4.337 6.528 13.564 1.00 12.92 135 VAL A C 1
ATOM 690 O O . VAL A 1 85 ? 5.435 5.968 13.470 1.00 11.77 135 VAL A O 1
ATOM 694 N N . ASN A 1 86 ? 3.725 6.789 14.709 1.00 13.66 136 ASN A N 1
ATOM 695 C CA . ASN A 1 86 ? 4.291 6.360 15.991 1.00 15.11 136 ASN A CA 1
ATOM 696 C C . ASN A 1 86 ? 3.577 5.107 16.476 1.00 15.71 136 ASN A C 1
ATOM 697 O O . ASN A 1 86 ? 2.722 4.563 15.763 1.00 15.24 136 ASN A O 1
ATOM 702 N N . ASP A 1 87 ? 3.924 4.635 17.679 1.00 17.15 137 ASP A N 1
ATOM 703 C CA . ASP A 1 87 ? 3.295 3.412 18.199 1.00 18.21 137 ASP A CA 1
ATOM 704 C C . ASP A 1 87 ? 1.774 3.519 18.356 1.00 18.38 137 ASP A C 1
ATOM 705 O O . ASP A 1 87 ? 1.038 2.559 18.068 1.00 18.02 137 ASP A O 1
ATOM 710 N N . LEU A 1 88 ? 1.310 4.679 18.796 1.00 19.00 138 LEU A N 1
ATOM 711 C CA . LEU A 1 88 ? -0.109 4.882 19.035 1.00 19.58 138 LEU A CA 1
ATOM 712 C C . LEU A 1 88 ? -0.894 4.844 17.725 1.00 18.45 138 LEU A C 1
ATOM 713 O O . LEU A 1 88 ? -2.007 4.301 17.662 1.00 16.86 138 LEU A O 1
ATOM 718 N N . ILE A 1 89 ? -0.323 5.439 16.675 1.00 17.44 139 ILE A N 1
ATOM 719 C CA . ILE A 1 89 ? -0.946 5.406 15.361 1.00 17.40 139 ILE A CA 1
ATOM 720 C C . ILE A 1 89 ? -0.922 3.996 14.742 1.00 16.57 139 ILE A C 1
ATOM 721 O O . ILE A 1 89 ? -1.893 3.589 14.112 1.00 15.30 139 ILE A O 1
ATOM 726 N N . LEU A 1 90 ? 0.167 3.246 14.944 1.00 16.45 140 LEU A N 1
ATOM 727 C CA . LEU A 1 90 ? 0.237 1.849 14.485 1.00 16.74 140 LEU A CA 1
ATOM 728 C C . LEU A 1 90 ? -0.905 1.053 15.118 1.00 17.32 140 LEU A C 1
ATOM 729 O O . LEU A 1 90 ? -1.601 0.290 14.450 1.00 16.33 140 LEU A O 1
ATOM 734 N N . ASP A 1 91 ? -1.092 1.263 16.416 1.00 18.05 141 ASP A N 1
ATOM 735 C CA . ASP A 1 91 ? -2.198 0.648 17.177 1.00 19.97 141 ASP A CA 1
ATOM 736 C C . ASP A 1 91 ? -3.549 0.917 16.495 1.00 19.71 141 ASP A C 1
ATOM 737 O O . ASP A 1 91 ? -4.375 0.004 16.295 1.00 19.03 141 ASP A O 1
ATOM 742 N N . SER A 1 92 ? -3.766 2.179 16.129 1.00 19.18 142 SER A N 1
ATOM 743 C CA . SER A 1 92 ? -5.031 2.589 15.518 1.00 19.05 142 SER A CA 1
ATOM 744 C C . SER A 1 92 ? -5.227 1.945 14.146 1.00 18.55 142 SER A C 1
ATOM 745 O O . SER A 1 92 ? -6.324 1.500 13.822 1.00 18.57 142 SER A O 1
ATOM 748 N N . LEU A 1 93 ? -4.154 1.847 13.360 1.00 17.58 143 LEU A N 1
ATOM 749 C CA . LEU A 1 93 ? -4.219 1.164 12.083 1.00 17.27 143 LEU A CA 1
ATOM 750 C C . LEU A 1 93 ? -4.675 -0.278 12.220 1.00 16.38 143 LEU A C 1
ATOM 751 O O . LEU A 1 93 ? -5.517 -0.742 11.447 1.00 15.92 143 LEU A O 1
ATOM 756 N N . ALA A 1 94 ? -4.101 -0.979 13.195 1.00 16.55 144 ALA A N 1
ATOM 757 C CA . ALA A 1 94 ? -4.459 -2.363 13.418 1.00 17.84 144 ALA A CA 1
ATOM 758 C C . ALA A 1 94 ? -5.950 -2.481 13.719 1.00 19.03 144 ALA A C 1
ATOM 759 O O . ALA A 1 94 ? -6.613 -3.397 13.218 1.00 19.68 144 ALA A O 1
ATOM 761 N N . ASN A 1 95 ? -6.479 -1.540 14.505 1.00 19.55 145 ASN A N 1
ATOM 762 C CA . ASN A 1 95 ? -7.900 -1.549 14.871 1.00 20.87 145 ASN A CA 1
ATOM 763 C C . ASN A 1 95 ? -8.840 -1.162 13.713 1.00 21.23 145 ASN A C 1
ATOM 764 O O . ASN A 1 95 ? -9.993 -1.645 13.644 1.00 21.31 145 ASN A O 1
ATOM 769 N N . ARG A 1 96 ? -8.346 -0.300 12.823 1.00 19.84 146 ARG A N 1
ATOM 770 C CA . ARG A 1 96 ? -9.081 0.156 11.643 1.00 20.36 146 ARG A CA 1
ATOM 771 C C . ARG A 1 96 ? -9.227 -0.907 10.582 1.00 20.90 146 ARG A C 1
ATOM 772 O O . ARG A 1 96 ? -10.184 -0.879 9.803 1.00 21.92 146 ARG A O 1
ATOM 780 N N . VAL A 1 97 ? -8.247 -1.801 10.506 1.00 19.96 147 VAL A N 1
ATOM 781 C CA . VAL A 1 97 ? -8.295 -2.891 9.538 1.00 20.62 147 VAL A CA 1
ATOM 782 C C . VAL A 1 97 ? -8.762 -4.120 10.305 1.00 21.55 147 VAL A C 1
ATOM 783 O O . VAL A 1 97 ? -7.961 -4.962 10.753 1.00 21.92 147 VAL A O 1
ATOM 787 N N . SER A 1 98 ? -10.072 -4.185 10.458 1.00 20.79 148 SER A N 1
ATOM 788 C CA . SER A 1 98 ? -10.703 -5.147 11.336 1.00 21.68 148 SER A CA 1
ATOM 789 C C . SER A 1 98 ? -11.122 -6.427 10.641 1.00 20.88 148 SER A C 1
ATOM 790 O O . SER A 1 98 ? -11.596 -7.345 11.318 1.00 20.92 148 SER A O 1
ATOM 793 N N . PHE A 1 99 ? -10.981 -6.476 9.307 1.00 19.60 149 PHE A N 1
ATOM 794 C CA . PHE A 1 99 ? -11.249 -7.710 8.560 1.00 18.75 149 PHE A CA 1
ATOM 795 C C . PHE A 1 99 ? -10.126 -8.093 7.613 1.00 17.85 149 PHE A C 1
ATOM 796 O O . PHE A 1 99 ? -9.438 -7.236 7.089 1.00 15.06 149 PHE A O 1
ATOM 804 N N . SER A 1 100 ? -9.975 -9.394 7.396 1.00 17.63 150 SER A N 1
ATOM 805 C CA . SER A 1 100 ? -8.828 -9.923 6.656 1.00 16.92 150 SER A CA 1
ATOM 806 C C . SER A 1 100 ? -9.033 -10.038 5.153 1.00 17.71 150 SER A C 1
ATOM 807 O O . SER A 1 100 ? -10.175 -9.999 4.640 1.00 17.75 150 SER A O 1
ATOM 810 N N . ASN A 1 101 ? -7.900 -10.169 4.460 1.00 17.38 151 ASN A N 1
ATOM 811 C CA . ASN A 1 101 ? -7.792 -10.655 3.096 1.00 19.75 151 ASN A CA 1
ATOM 812 C C . ASN A 1 101 ? -8.186 -9.649 2.040 1.00 20.96 151 ASN A C 1
ATOM 813 O O . ASN A 1 101 ? -8.399 -10.030 0.907 1.00 23.96 151 ASN A O 1
ATOM 818 N N . ASN A 1 102 ? -8.239 -8.376 2.398 1.00 21.04 152 ASN A N 1
ATOM 819 C CA . ASN A 1 102 ? -8.563 -7.349 1.403 1.00 21.95 152 ASN A CA 1
ATOM 820 C C . ASN A 1 102 ? -7.933 -6.032 1.730 1.00 20.76 152 ASN A C 1
ATOM 821 O O . ASN A 1 102 ? -7.723 -5.704 2.898 1.00 19.59 152 ASN A O 1
ATOM 826 N N . TRP A 1 103 ? -7.670 -5.278 0.675 1.00 19.70 153 TRP A N 1
ATOM 827 C CA . TRP A 1 103 ? -7.055 -3.963 0.815 1.00 19.15 153 TRP A CA 1
ATOM 828 C C . TRP A 1 103 ? -8.080 -2.950 1.279 1.00 19.65 153 TRP A C 1
ATOM 829 O O . TRP A 1 103 ? -9.191 -2.867 0.736 1.00 21.14 153 TRP A O 1
ATOM 840 N N . TYR A 1 104 ? -7.709 -2.159 2.277 1.00 18.32 154 TYR A N 1
ATOM 841 C CA . TYR A 1 104 ? -8.578 -1.067 2.715 1.00 18.53 154 TYR A CA 1
ATOM 842 C C . TYR A 1 104 ? -7.872 0.266 2.548 1.00 16.96 154 TYR A C 1
ATOM 843 O O . TYR A 1 104 ? -6.698 0.363 2.807 1.00 15.07 154 TYR A O 1
ATOM 852 N N . TYR A 1 105 ? -8.599 1.269 2.053 1.00 16.23 155 TYR A N 1
ATOM 853 C CA . TYR A 1 105 ? -8.060 2.604 1.949 1.00 15.98 155 TYR A CA 1
ATOM 854 C C . TYR A 1 105 ? -8.250 3.351 3.267 1.00 15.22 155 TYR A C 1
ATOM 855 O O . TYR A 1 105 ? -9.397 3.531 3.770 1.00 16.41 155 TYR A O 1
ATOM 864 N N . ILE A 1 106 ? -7.135 3.813 3.824 1.00 14.60 156 ILE A N 1
ATOM 865 C CA . ILE A 1 106 ? -7.127 4.498 5.113 1.00 16.49 156 ILE A CA 1
ATOM 866 C C . ILE A 1 106 ? -6.410 5.830 4.983 1.00 16.66 156 ILE A C 1
ATOM 867 O O . ILE A 1 106 ? -5.265 5.893 4.510 1.00 16.69 156 ILE A O 1
ATOM 872 N N . ASN A 1 107 ? -7.098 6.899 5.376 1.00 16.75 157 ASN A N 1
ATOM 873 C CA . ASN A 1 107 ? -6.517 8.236 5.455 1.00 17.53 157 ASN A CA 1
ATOM 874 C C . ASN A 1 107 ? -6.219 8.490 6.923 1.00 18.29 157 ASN A C 1
ATOM 875 O O . ASN A 1 107 ? -7.160 8.602 7.723 1.00 18.58 157 ASN A O 1
ATOM 880 N N . VAL A 1 108 ? -4.941 8.537 7.303 1.00 17.93 158 VAL A N 1
ATOM 881 C CA . VAL A 1 108 ? -4.628 8.672 8.737 1.00 18.86 158 VAL A CA 1
ATOM 882 C C . VAL A 1 108 ? -3.815 9.892 8.985 1.00 17.86 158 VAL A C 1
ATOM 883 O O . VAL A 1 108 ? -2.934 10.242 8.202 1.00 17.42 158 VAL A O 1
ATOM 887 N N . MET A 1 109 ? -4.115 10.533 10.103 1.00 16.86 159 MET A N 1
ATOM 888 C CA . MET A 1 109 ? -3.358 11.684 10.493 1.00 16.60 159 MET A CA 1
ATOM 889 C C . MET A 1 109 ? -2.059 11.233 11.152 1.00 16.23 159 MET A C 1
ATOM 890 O O . MET A 1 109 ? -2.078 10.495 12.156 1.00 17.09 159 MET A O 1
ATOM 895 N N . THR A 1 110 ? -0.939 11.720 10.615 1.00 14.87 160 THR A N 1
ATOM 896 C CA . THR A 1 110 ? 0.381 11.438 11.167 1.00 13.91 160 THR A CA 1
ATOM 897 C C . THR A 1 110 ? 1.027 12.709 11.740 1.00 13.67 160 THR A C 1
ATOM 898 O O . THR A 1 110 ? 0.435 13.778 11.686 1.00 13.03 160 THR A O 1
ATOM 902 N N . SER A 1 111 ? 2.234 12.579 12.287 1.00 12.89 161 SER A N 1
ATOM 903 C CA . SER A 1 111 ? 2.925 13.736 12.866 1.00 13.41 161 SER A CA 1
ATOM 904 C C . SER A 1 111 ? 3.301 14.773 11.800 1.00 13.95 161 SER A C 1
ATOM 905 O O . SER A 1 111 ? 3.607 15.925 12.128 1.00 14.53 161 SER A O 1
ATOM 908 N N . ILE A 1 112 ? 3.301 14.346 10.540 1.00 13.09 162 ILE A N 1
ATOM 909 C CA . ILE A 1 112 ? 3.638 15.225 9.412 1.00 14.47 162 ILE A CA 1
ATOM 910 C C . ILE A 1 112 ? 2.424 15.565 8.523 1.00 14.15 162 ILE A C 1
ATOM 911 O O . ILE A 1 112 ? 2.594 16.103 7.424 1.00 14.73 162 ILE A O 1
ATOM 916 N N . GLY A 1 113 ? 1.220 15.232 9.005 1.00 13.94 163 GLY A N 1
ATOM 917 C CA . GLY A 1 113 ? -0.030 15.482 8.269 1.00 14.33 163 GLY A CA 1
ATOM 918 C C . GLY A 1 113 ? -0.737 14.209 7.788 1.00 14.82 163 GLY A C 1
ATOM 919 O O . GLY A 1 113 ? -0.340 13.105 8.128 1.00 13.85 163 GLY A O 1
ATOM 920 N N . SER A 1 114 ? -1.773 14.377 6.980 1.00 14.85 164 SER A N 1
ATOM 921 C CA . SER A 1 114 ? -2.539 13.235 6.466 1.00 15.32 164 SER A CA 1
ATOM 922 C C . SER A 1 114 ? -1.663 12.351 5.586 1.00 14.32 164 SER A C 1
ATOM 923 O O . SER A 1 114 ? -0.913 12.847 4.753 1.00 14.52 164 SER A O 1
ATOM 926 N N . ARG A 1 115 ? -1.731 11.052 5.816 1.00 13.75 165 ARG A N 1
ATOM 927 C CA . ARG A 1 115 ? -1.086 10.088 4.923 1.00 14.22 165 ARG A CA 1
ATOM 928 C C . ARG A 1 115 ? -2.152 9.103 4.439 1.00 13.95 165 ARG A C 1
ATOM 929 O O . ARG A 1 115 ? -3.085 8.752 5.178 1.00 15.04 165 ARG A O 1
ATOM 937 N N . HIS A 1 116 ? -1.991 8.649 3.200 1.00 13.13 166 HIS A N 1
ATOM 938 C CA . HIS A 1 116 ? -3.057 7.947 2.516 1.00 12.94 166 HIS A CA 1
ATOM 939 C C . HIS A 1 116 ? -2.501 6.567 2.152 1.00 12.70 166 HIS A C 1
ATOM 940 O O . HIS A 1 116 ? -1.500 6.463 1.433 1.00 12.49 166 HIS A O 1
ATOM 947 N N . MET A 1 117 ? -3.114 5.525 2.700 1.00 11.61 167 MET A N 1
ATOM 948 C CA . MET A 1 117 ? -2.513 4.195 2.609 1.00 11.86 167 MET A CA 1
ATOM 949 C C . MET A 1 117 ? -3.506 3.165 2.141 1.00 11.46 167 MET A C 1
ATOM 950 O O . MET A 1 117 ? -4.715 3.355 2.313 1.00 10.95 167 MET A O 1
ATOM 955 N N . LEU A 1 118 ? -2.991 2.082 1.542 1.00 10.49 168 LEU A N 1
ATOM 956 C CA . LEU A 1 118 ? -3.776 0.862 1.387 1.00 11.51 168 LEU A CA 1
ATOM 957 C C . LEU A 1 118 ? -3.180 -0.176 2.358 1.00 11.13 168 LEU A C 1
ATOM 958 O O . LEU A 1 118 ? -1.962 -0.402 2.348 1.00 12.28 168 LEU A O 1
ATOM 963 N N . VAL A 1 119 ? -4.034 -0.759 3.204 1.00 10.54 169 VAL A N 1
ATOM 964 C CA . VAL A 1 119 ? -3.554 -1.664 4.269 1.00 10.11 169 VAL A CA 1
ATOM 965 C C . VAL A 1 119 ? -4.331 -2.976 4.207 1.00 10.82 169 VAL A C 1
ATOM 966 O O . VAL A 1 119 ? -5.555 -2.965 3.991 1.00 10.58 169 VAL A O 1
ATOM 970 N N . ARG A 1 120 ? -3.636 -4.110 4.397 1.00 10.60 170 ARG A N 1
ATOM 971 C CA . ARG A 1 120 ? -4.278 -5.432 4.309 1.00 11.27 170 ARG A CA 1
ATOM 972 C C . ARG A 1 120 ? -3.832 -6.253 5.513 1.00 10.81 170 ARG A C 1
ATOM 973 O O . ARG A 1 120 ? -2.677 -6.105 5.950 1.00 9.44 170 ARG A O 1
ATOM 981 N N . ARG A 1 121 ? -4.711 -7.112 6.047 1.00 10.07 171 ARG A N 1
ATOM 982 C CA . ARG A 1 121 ? -4.258 -8.013 7.114 1.00 10.58 171 ARG A CA 1
ATOM 983 C C . ARG A 1 121 ? -4.575 -9.466 6.746 1.00 10.20 171 ARG A C 1
ATOM 984 O O . ARG A 1 121 ? -5.566 -9.733 6.062 1.00 9.46 171 ARG A O 1
ATOM 992 N N . VAL A 1 122 ? -3.720 -10.390 7.183 1.00 10.93 172 VAL A N 1
ATOM 993 C CA . VAL A 1 122 ? -4.007 -11.827 7.024 1.00 11.75 172 VAL A CA 1
ATOM 994 C C . VAL A 1 122 ? -3.764 -12.545 8.359 1.00 10.63 172 VAL A C 1
ATOM 995 O O . VAL A 1 122 ? -2.838 -12.176 9.101 1.00 9.70 172 VAL A O 1
ATOM 999 N N . PRO A 1 123 ? -4.571 -13.581 8.661 1.00 10.94 173 PRO A N 1
ATOM 1000 C CA . PRO A 1 123 ? -4.367 -14.299 9.919 1.00 10.46 173 PRO A CA 1
ATOM 1001 C C . PRO A 1 123 ? -3.117 -15.171 9.891 1.00 11.17 173 PRO A C 1
ATOM 1002 O O . PRO A 1 123 ? -2.770 -15.735 8.836 1.00 10.65 173 PRO A O 1
ATOM 1006 N N . ILE A 1 124 ? -2.479 -15.293 11.058 1.00 10.22 174 ILE A N 1
ATOM 1007 C CA . ILE A 1 124 ? -1.384 -16.239 11.257 1.00 10.58 174 ILE A CA 1
ATOM 1008 C C . ILE A 1 124 ? -1.978 -17.448 11.969 1.00 11.51 174 ILE A C 1
ATOM 1009 O O . ILE A 1 124 ? -2.340 -17.372 13.148 1.00 11.34 174 ILE A O 1
ATOM 1014 N N . LEU A 1 125 ? -2.101 -18.551 11.225 1.00 12.25 175 LEU A N 1
ATOM 1015 C CA . LEU A 1 125 ? -2.666 -19.768 11.744 1.00 15.25 175 LEU A CA 1
ATOM 1016 C C . LEU A 1 125 ? -1.604 -20.562 12.504 1.00 16.24 175 LEU A C 1
ATOM 1017 O O . LEU A 1 125 ? -0.434 -20.647 12.068 1.00 18.65 175 LEU A O 1
ATOM 1022 N N . ASP A 1 126 ? -2.001 -21.156 13.619 1.00 16.12 176 ASP A N 1
ATOM 1023 C CA . ASP A 1 126 ? -1.143 -22.130 14.291 1.00 16.85 176 ASP A CA 1
ATOM 1024 C C . ASP A 1 126 ? -1.581 -23.526 13.816 1.00 17.83 176 ASP A C 1
ATOM 1025 O O . ASP A 1 126 ? -2.590 -24.004 14.291 1.00 17.11 176 ASP A O 1
ATOM 1030 N N . PRO A 1 127 ? -0.815 -24.169 12.903 1.00 18.98 177 PRO A N 1
ATOM 1031 C CA . PRO A 1 127 ? -1.245 -25.494 12.412 1.00 19.88 177 PRO A CA 1
ATOM 1032 C C . PRO A 1 127 ? -1.127 -26.630 13.447 1.00 20.26 177 PRO A C 1
ATOM 1033 O O . PRO A 1 127 ? -1.553 -27.759 13.169 1.00 19.62 177 PRO A O 1
ATOM 1037 N N . SER A 1 128 ? -0.598 -26.339 14.630 1.00 19.70 178 SER A N 1
ATOM 1038 C CA . SER A 1 128 ? -0.672 -27.300 15.742 1.00 20.74 178 SER A CA 1
ATOM 1039 C C . SER A 1 128 ? -2.046 -27.339 16.451 1.00 20.03 178 SER A C 1
ATOM 1040 O O . SER A 1 128 ? -2.376 -28.336 17.087 1.00 19.76 178 SER A O 1
ATOM 1043 N N . THR A 1 129 ? -2.848 -26.271 16.309 1.00 18.89 179 THR A N 1
ATOM 1044 C CA . THR A 1 129 ? -4.154 -26.152 17.003 1.00 17.43 179 THR A CA 1
ATOM 1045 C C . THR A 1 129 ? -5.332 -25.795 16.085 1.00 16.11 179 THR A C 1
ATOM 1046 O O . THR A 1 129 ? -6.509 -26.061 16.420 1.00 16.05 179 THR A O 1
ATOM 1050 N N . GLY A 1 130 ? -5.034 -25.160 14.954 1.00 15.17 180 GLY A N 1
ATOM 1051 C CA . GLY A 1 130 ? -6.106 -24.672 14.080 1.00 14.45 180 GLY A CA 1
ATOM 1052 C C . GLY A 1 130 ? -6.658 -23.336 14.557 1.00 13.97 180 GLY A C 1
ATOM 1053 O O . GLY A 1 130 ? -7.674 -22.850 14.037 1.00 14.41 180 GLY A O 1
ATOM 1054 N N . GLU A 1 131 ? -5.985 -22.726 15.531 1.00 13.24 181 GLU A N 1
ATOM 1055 C CA . GLU A 1 131 ? -6.374 -21.398 16.006 1.00 13.15 181 GLU A CA 1
ATOM 1056 C C . GLU A 1 131 ? -5.518 -20.291 15.386 1.00 12.11 181 GLU A C 1
ATOM 1057 O O . GLU A 1 131 ? -4.402 -20.535 14.933 1.00 12.26 181 GLU A O 1
ATOM 1063 N N . VAL A 1 132 ? -6.054 -19.072 15.413 1.00 11.28 182 VAL A N 1
ATOM 1064 C CA . VAL A 1 132 ? -5.345 -17.886 14.897 1.00 11.13 182 VAL A CA 1
ATOM 1065 C C . VAL A 1 132 ? -4.570 -17.191 16.010 1.00 11.20 182 VAL A C 1
ATOM 1066 O O . VAL A 1 132 ? -5.141 -16.810 17.024 1.00 12.82 182 VAL A O 1
ATOM 1070 N N . LEU A 1 133 ? -3.259 -17.052 15.804 1.00 10.96 183 LEU A N 1
ATOM 1071 C CA . LEU A 1 133 ? -2.371 -16.429 16.806 1.00 11.18 183 LEU A CA 1
ATOM 1072 C C . LEU A 1 133 ? -2.490 -14.891 16.822 1.00 11.18 183 LEU A C 1
ATOM 1073 O O . LEU A 1 133 ? -2.189 -14.240 17.829 1.00 11.57 183 LEU A O 1
ATOM 1078 N N . GLY A 1 134 ? -2.898 -14.335 15.688 1.00 10.80 184 GLY A N 1
ATOM 1079 C CA . GLY A 1 134 ? -2.826 -12.890 15.457 1.00 10.38 184 GLY A CA 1
ATOM 1080 C C . GLY A 1 134 ? -2.777 -12.623 13.966 1.00 11.36 184 GLY A C 1
ATOM 1081 O O . GLY A 1 134 ? -3.085 -13.513 13.161 1.00 9.90 184 GLY A O 1
ATOM 1082 N N . PHE A 1 135 ? -2.428 -11.395 13.600 1.00 10.30 185 PHE A N 1
ATOM 1083 C CA . PHE A 1 135 ? -2.469 -11.001 12.180 1.00 10.61 185 PHE A CA 1
ATOM 1084 C C . PHE A 1 135 ? -1.213 -10.317 11.696 1.00 10.72 185 PHE A C 1
ATOM 1085 O O . PHE A 1 135 ? -0.527 -9.600 12.464 1.00 10.05 185 PHE A O 1
ATOM 1093 N N . SER A 1 136 ? -0.953 -10.507 10.401 1.00 10.64 186 SER A N 1
ATOM 1094 C CA . SER A 1 136 ? 0.145 -9.837 9.708 1.00 10.65 186 SER A CA 1
ATOM 1095 C C . SER A 1 136 ? -0.463 -8.736 8.851 1.00 11.00 186 SER A C 1
ATOM 1096 O O . SER A 1 136 ? -1.387 -9.001 8.103 1.00 10.45 186 SER A O 1
ATOM 1099 N N . PHE A 1 137 ? 0.107 -7.536 8.922 1.00 9.63 187 PHE A N 1
ATOM 1100 C C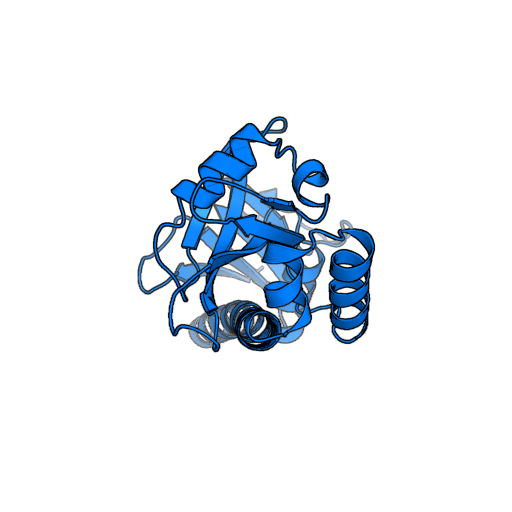A . PHE A 1 137 ? -0.380 -6.382 8.152 1.00 10.58 187 PHE A CA 1
ATOM 1101 C C . PHE A 1 137 ? 0.679 -5.871 7.177 1.00 10.58 187 PHE A C 1
ATOM 1102 O O . PHE A 1 137 ? 1.871 -5.809 7.516 1.00 10.81 187 PHE A O 1
ATOM 1110 N N . ASN A 1 138 ? 0.249 -5.496 5.982 1.00 10.48 188 ASN A N 1
ATOM 1111 C CA . ASN A 1 138 ? 1.103 -4.804 5.011 1.00 10.64 188 ASN A CA 1
ATOM 1112 C C . ASN A 1 138 ? 0.492 -3.462 4.713 1.00 10.94 188 ASN A C 1
ATOM 1113 O O . ASN A 1 138 ? -0.700 -3.381 4.482 1.00 11.89 188 ASN A O 1
ATOM 1118 N N . ALA A 1 139 ? 1.308 -2.413 4.720 1.00 10.40 189 ALA A N 1
ATOM 1119 C CA . ALA A 1 139 ? 0.829 -1.058 4.437 1.00 10.29 189 ALA A CA 1
ATOM 1120 C C . ALA A 1 139 ? 1.585 -0.486 3.222 1.00 11.46 189 ALA A C 1
ATOM 1121 O O . ALA A 1 139 ? 2.821 -0.546 3.171 1.00 10.89 189 ALA A O 1
ATOM 1123 N N . VAL A 1 140 ? 0.835 0.041 2.252 1.00 9.98 190 VAL A N 1
ATOM 1124 C CA . VAL A 1 140 ? 1.386 0.782 1.131 1.00 10.40 190 VAL A CA 1
ATOM 1125 C C . VAL A 1 140 ? 1.073 2.262 1.356 1.00 11.17 190 VAL A C 1
ATOM 1126 O O . VAL A 1 140 ? -0.080 2.615 1.644 1.00 12.22 190 VAL A O 1
ATOM 1130 N N . VAL A 1 141 ? 2.102 3.100 1.299 1.00 11.35 191 VAL A N 1
ATOM 1131 C CA . VAL A 1 141 ? 1.903 4.538 1.531 1.00 11.13 191 VAL A CA 1
ATOM 1132 C C . VAL A 1 141 ? 1.921 5.216 0.167 1.00 11.62 191 VAL A C 1
ATOM 1133 O O . VAL A 1 141 ? 2.919 5.165 -0.570 1.00 12.24 191 VAL A O 1
ATOM 1137 N N . LEU A 1 142 ? 0.806 5.842 -0.168 1.00 12.22 192 LEU A N 1
ATOM 1138 C CA . LEU A 1 142 ? 0.635 6.397 -1.518 1.00 12.45 192 LEU A CA 1
ATOM 1139 C C . LEU A 1 142 ? 1.357 7.727 -1.675 1.00 13.36 192 LEU A C 1
ATOM 1140 O O . LEU A 1 142 ? 1.851 8.041 -2.757 1.00 12.92 192 LEU A O 1
ATOM 1145 N N . ASP A 1 143 ? 1.412 8.493 -0.586 1.00 13.78 193 ASP A N 1
ATOM 1146 C CA . ASP A 1 143 ? 2.008 9.835 -0.624 1.00 15.42 193 ASP A CA 1
ATOM 1147 C C . ASP A 1 143 ? 3.458 9.827 -1.029 1.00 16.85 193 ASP A C 1
ATOM 1148 O O . ASP A 1 143 ? 4.274 9.109 -0.438 1.00 17.28 193 ASP A O 1
ATOM 1153 N N . ASN A 1 144 ? 3.782 10.627 -2.040 1.00 17.63 194 ASN A N 1
ATOM 1154 C CA . ASN A 1 144 ? 5.175 10.722 -2.499 1.00 19.69 194 ASN A CA 1
ATOM 1155 C C . ASN A 1 144 ? 5.733 9.358 -2.931 1.00 19.93 194 ASN A C 1
ATOM 1156 O O . ASN A 1 144 ? 6.949 9.086 -2.809 1.00 21.05 194 ASN A O 1
ATOM 1161 N N . ASN A 1 145 ? 4.868 8.471 -3.415 1.00 19.67 195 ASN A N 1
ATOM 1162 C CA . ASN A 1 145 ? 5.356 7.156 -3.826 1.00 19.81 195 ASN A CA 1
ATOM 1163 C C . ASN A 1 145 ? 5.824 7.211 -5.276 1.00 19.82 195 ASN A C 1
ATOM 1164 O O . ASN A 1 145 ? 5.105 6.790 -6.190 1.00 19.67 195 ASN A O 1
ATOM 1169 N N . PHE A 1 146 ? 7.041 7.722 -5.479 1.00 21.10 196 PHE A N 1
ATOM 1170 C CA . PHE A 1 146 ? 7.569 7.954 -6.826 1.00 21.47 196 PHE A CA 1
ATOM 1171 C C . PHE A 1 146 ? 7.683 6.661 -7.626 1.00 21.37 196 PHE A C 1
ATOM 1172 O O . PHE A 1 146 ? 7.360 6.632 -8.831 1.00 19.98 196 PHE A O 1
ATOM 1180 N N . ALA A 1 147 ? 8.093 5.578 -6.958 1.00 20.96 197 ALA A N 1
ATOM 1181 C CA . ALA A 1 147 ? 8.232 4.269 -7.615 1.00 20.90 197 ALA A CA 1
ATOM 1182 C C . ALA A 1 147 ? 6.919 3.742 -8.171 1.00 20.66 197 ALA A C 1
ATOM 1183 O O . ALA A 1 147 ? 6.859 3.242 -9.304 1.00 20.14 197 ALA A O 1
ATOM 1185 N N . LEU A 1 148 ? 5.853 3.852 -7.371 1.00 19.06 198 LEU A N 1
ATOM 1186 C CA . LEU A 1 148 ? 4.539 3.532 -7.842 1.00 18.52 198 LEU A CA 1
ATOM 1187 C C . LEU A 1 148 ? 4.144 4.426 -9.024 1.00 17.34 198 LEU A C 1
ATOM 1188 O O . LEU A 1 148 ? 3.621 3.929 -10.008 1.00 17.75 198 LEU A O 1
ATOM 1193 N N . MET A 1 149 ? 4.379 5.733 -8.932 1.00 16.29 199 MET A N 1
ATOM 1194 C CA . MET A 1 149 ? 3.932 6.641 -10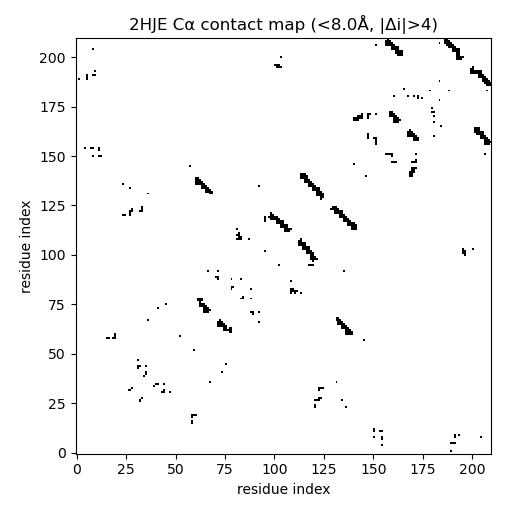.007 1.00 16.59 199 MET A CA 1
ATOM 1195 C C . MET A 1 149 ? 4.697 6.333 -11.302 1.00 17.91 199 MET A C 1
ATOM 1196 O O . MET A 1 149 ? 4.126 6.322 -12.392 1.00 17.36 199 MET A O 1
ATOM 1201 N N . GLU A 1 150 ? 5.979 6.030 -11.138 1.00 19.41 200 GLU A N 1
ATOM 1202 C CA . GLU A 1 150 ? 6.843 5.647 -12.275 1.00 21.81 200 GLU A CA 1
ATOM 1203 C C . GLU A 1 150 ? 6.314 4.430 -13.003 1.00 21.62 200 GLU A C 1
ATOM 1204 O O . GLU A 1 150 ? 6.282 4.371 -14.236 1.00 21.82 200 GLU A O 1
ATOM 1210 N N . LYS A 1 151 ? 5.910 3.445 -12.212 1.00 22.16 201 LYS A N 1
ATOM 1211 C CA . LYS A 1 151 ? 5.375 2.188 -12.705 1.00 22.44 201 LYS A CA 1
ATOM 1212 C C . LYS A 1 151 ? 4.063 2.419 -13.445 1.00 22.01 201 LYS A C 1
ATOM 1213 O O . LYS A 1 151 ? 3.816 1.858 -14.518 1.00 22.08 201 LYS A O 1
ATOM 1219 N N . LEU A 1 152 ? 3.228 3.282 -12.873 1.00 21.18 202 LEU A N 1
ATOM 1220 C CA . LEU A 1 152 ? 1.937 3.598 -13.442 1.00 20.92 202 LEU A CA 1
ATOM 1221 C C . LEU A 1 152 ? 2.081 4.261 -14.815 1.00 21.83 202 LEU A C 1
ATOM 1222 O O . LEU A 1 152 ? 1.354 3.921 -15.741 1.00 21.48 202 LEU A O 1
ATOM 1227 N N . LYS A 1 153 ? 3.033 5.182 -14.920 1.00 22.19 203 LYS A N 1
ATOM 1228 C CA . LYS A 1 153 ? 3.297 5.962 -16.132 1.00 23.24 203 LYS A CA 1
ATOM 1229 C C . LYS A 1 153 ? 3.844 5.052 -17.241 1.00 23.45 203 LYS A C 1
ATOM 1230 O O . LYS A 1 153 ? 3.327 5.052 -18.363 1.00 23.93 203 LYS A O 1
ATOM 1236 N N . SER A 1 154 ? 4.859 4.269 -16.897 1.00 24.04 204 SER A N 1
ATOM 1237 C CA . SER A 1 154 ? 5.568 3.420 -17.859 1.00 25.22 204 SER A CA 1
ATOM 1238 C C . SER A 1 154 ? 4.688 2.299 -18.399 1.00 25.81 204 SER A C 1
ATOM 1239 O O . SER A 1 154 ? 4.586 2.099 -19.616 1.00 25.82 204 SER A O 1
ATOM 1242 N N . GLU A 1 155 ? 4.046 1.572 -17.488 1.00 26.11 205 GLU A N 1
ATOM 1243 C CA . GLU A 1 155 ? 3.256 0.418 -17.872 1.00 26.83 205 GLU A CA 1
ATOM 1244 C C . GLU A 1 155 ? 1.983 0.817 -18.610 1.00 26.58 205 GLU A C 1
ATOM 1245 O O . GLU A 1 155 ? 1.399 0.003 -19.317 1.00 27.66 205 GLU A O 1
ATOM 1251 N N . SER A 1 156 ? 1.553 2.067 -18.455 1.00 26.32 206 SER A N 1
ATOM 1252 C CA . SER A 1 156 ? 0.380 2.566 -19.162 1.00 26.09 206 SER A CA 1
ATOM 1253 C C . SER A 1 156 ? 0.750 3.341 -20.431 1.00 25.88 206 SER A C 1
ATOM 1254 O O . SER A 1 156 ? -0.136 3.833 -21.133 1.00 26.12 206 SER A O 1
ATOM 1257 N N . ASN A 1 157 ? 2.048 3.469 -20.695 1.00 25.27 207 ASN A N 1
ATOM 1258 C CA . ASN A 1 157 ? 2.553 4.249 -21.844 1.00 25.23 207 ASN A CA 1
ATOM 1259 C C . ASN A 1 157 ? 1.909 5.650 -21.998 1.00 24.02 207 ASN A C 1
ATOM 1260 O O . ASN A 1 157 ? 1.404 6.021 -23.069 1.00 24.68 207 ASN A O 1
ATOM 1265 N N . VAL A 1 158 ? 1.895 6.407 -20.902 1.00 21.18 208 VAL A N 1
ATOM 1266 C CA . VAL A 1 158 ? 1.505 7.823 -20.924 1.00 19.67 208 VAL A CA 1
ATOM 1267 C C . VAL A 1 158 ? 2.726 8.653 -20.540 1.00 18.49 208 VAL A C 1
ATOM 1268 O O . VAL A 1 158 ? 3.756 8.106 -20.155 1.00 19.00 208 VAL A O 1
ATOM 1272 N N . ASP A 1 159 ? 2.599 9.968 -20.622 1.00 17.61 209 ASP A N 1
ATOM 1273 C CA . ASP A 1 159 ? 3.729 10.839 -20.375 1.00 17.71 209 ASP A CA 1
ATOM 1274 C C . ASP A 1 159 ? 4.015 11.139 -18.903 1.00 17.03 209 ASP A C 1
ATOM 1275 O O . ASP A 1 159 ? 5.158 11.315 -18.524 1.00 17.19 209 ASP A O 1
ATOM 1280 N N . ASN A 1 160 ? 2.963 11.212 -18.088 1.00 16.88 210 ASN A N 1
ATOM 1281 C CA . ASN A 1 160 ? 3.116 11.460 -16.647 1.00 14.96 210 ASN A CA 1
ATOM 1282 C C . ASN A 1 160 ? 1.814 11.111 -15.961 1.00 14.86 210 ASN A C 1
ATOM 1283 O O . ASN A 1 160 ? 0.797 10.974 -16.627 1.00 14.37 210 ASN A O 1
ATOM 1288 N N . VAL A 1 161 ? 1.883 10.921 -14.646 1.00 13.55 211 VAL A N 1
ATOM 1289 C CA . VAL A 1 161 ? 0.692 10.597 -13.840 1.00 14.81 211 VAL A CA 1
ATOM 1290 C C . VAL A 1 161 ? 0.725 11.413 -12.545 1.00 14.05 211 VAL A C 1
ATOM 1291 O O . VAL A 1 161 ? 1.794 11.692 -12.011 1.00 14.55 211 VAL A O 1
ATOM 1295 N N . VAL A 1 162 ? -0.450 11.801 -12.046 1.00 13.54 212 VAL A N 1
ATOM 1296 C CA . VAL A 1 162 ? -0.567 12.502 -10.767 1.00 13.44 212 VAL A CA 1
ATOM 1297 C C . VAL A 1 162 ? -1.664 11.783 -9.989 1.00 13.25 212 VAL A C 1
ATOM 1298 O O . VAL A 1 162 ? -2.740 11.540 -10.537 1.00 14.37 212 VAL A O 1
ATOM 1302 N N . LEU A 1 163 ? -1.373 11.388 -8.751 1.00 13.64 213 LEU A N 1
ATOM 1303 C CA . LEU A 1 163 ? -2.400 10.818 -7.859 1.00 14.19 213 LEU A CA 1
ATOM 1304 C C . LEU A 1 163 ? -2.955 11.915 -6.948 1.00 14.65 213 LEU A C 1
ATOM 1305 O O . LEU A 1 163 ? -2.176 12.627 -6.303 1.00 15.07 213 LEU A O 1
ATOM 1310 N N . VAL A 1 164 ? -4.280 12.003 -6.873 1.00 16.57 214 VAL A N 1
ATOM 1311 C CA . VAL A 1 164 ? -4.955 13.002 -6.019 1.00 17.92 214 VAL A CA 1
ATOM 1312 C C . VAL A 1 164 ? -5.962 12.343 -5.082 1.00 18.26 214 VAL A C 1
ATOM 1313 O O . VAL A 1 164 ? -6.520 11.301 -5.415 1.00 17.96 214 VAL A O 1
ATOM 1317 N N . ALA A 1 165 ? -6.178 12.972 -3.926 1.00 20.32 215 ALA A N 1
ATOM 1318 C CA . ALA A 1 165 ? -7.280 12.613 -3.019 1.00 22.23 215 ALA A CA 1
ATOM 1319 C C . ALA A 1 165 ? -8.233 13.802 -2.961 1.00 23.71 215 ALA A C 1
ATOM 1320 O O . ALA A 1 165 ? -7.872 14.855 -2.451 1.00 24.91 215 ALA A O 1
ATOM 1322 N N . ASN A 1 166 ? -9.430 13.622 -3.521 1.00 25.84 216 ASN A N 1
ATOM 1323 C CA . ASN A 1 166 ? -10.299 14.741 -3.907 1.00 27.73 216 ASN A CA 1
ATOM 1324 C C . ASN A 1 166 ? -9.531 15.703 -4.814 1.00 27.62 216 ASN A C 1
ATOM 1325 O O . ASN A 1 166 ? -9.263 15.376 -5.971 1.00 28.02 216 ASN A O 1
ATOM 1330 N N . SER A 1 167 ? -9.133 16.861 -4.288 1.00 27.47 217 SER A N 1
ATOM 1331 C CA . SER A 1 167 ? -8.448 17.850 -5.129 1.00 27.06 217 SER A CA 1
ATOM 1332 C C . SER A 1 167 ? -6.935 17.970 -4.878 1.00 25.50 217 SER A C 1
ATOM 1333 O O . SER A 1 167 ? -6.230 18.648 -5.634 1.00 25.00 217 SER A O 1
ATOM 1336 N N . VAL A 1 168 ? -6.440 17.302 -3.829 1.00 23.33 218 VAL A N 1
ATOM 1337 C CA . VAL A 1 168 ? -5.078 17.516 -3.344 1.00 22.26 218 VAL A CA 1
ATOM 1338 C C . VAL A 1 168 ? -4.115 16.472 -3.931 1.00 21.05 218 VAL A C 1
ATOM 1339 O O . VAL A 1 168 ? -4.343 15.279 -3.793 1.00 21.09 218 VAL A O 1
ATOM 1343 N N . PRO A 1 169 ? -3.045 16.932 -4.580 1.00 20.20 219 PRO A N 1
ATOM 1344 C CA . PRO A 1 169 ? -2.054 15.989 -5.108 1.00 19.46 219 PRO A CA 1
ATOM 1345 C C . PRO A 1 169 ? -1.316 15.248 -3.999 1.00 19.22 219 PRO A C 1
ATOM 1346 O O . PRO A 1 169 ? -0.866 15.870 -3.023 1.00 20.46 219 PRO A O 1
ATOM 1350 N N . LEU A 1 170 ? -1.177 13.929 -4.165 1.00 17.35 220 LEU A N 1
ATOM 1351 C CA . LEU A 1 170 ? -0.500 13.094 -3.175 1.00 16.64 220 LEU A CA 1
ATOM 1352 C C . LEU A 1 170 ? 0.850 12.617 -3.680 1.00 15.00 220 LEU A C 1
ATOM 1353 O O . LEU A 1 170 ? 1.747 12.378 -2.895 1.00 14.47 220 LEU A O 1
ATOM 1358 N N . ALA A 1 171 ? 0.960 12.434 -4.995 1.00 14.85 221 ALA A N 1
ATOM 1359 C CA . ALA A 1 171 ? 2.174 11.897 -5.616 1.00 14.03 221 ALA A CA 1
ATOM 1360 C C . ALA A 1 171 ? 2.135 12.153 -7.117 1.00 14.16 221 ALA A C 1
ATOM 1361 O O . ALA A 1 171 ? 1.059 12.335 -7.691 1.00 13.56 221 ALA A O 1
ATOM 1363 N N . ASN A 1 172 ? 3.305 12.118 -7.753 1.00 14.12 222 ASN A N 1
ATOM 1364 C CA . ASN A 1 172 ? 3.389 12.340 -9.193 1.00 14.86 222 ASN A CA 1
ATOM 1365 C C . ASN A 1 172 ? 4.712 11.807 -9.746 1.00 14.53 222 ASN A C 1
ATOM 1366 O O . ASN A 1 172 ? 5.664 11.563 -8.980 1.00 14.62 222 ASN A O 1
ATOM 1371 N N . SER A 1 173 ? 4.742 11.626 -11.067 1.00 15.47 223 SER A N 1
ATOM 1372 C CA . SER A 1 173 ? 5.886 11.060 -11.801 1.00 16.45 223 SER A CA 1
ATOM 1373 C C . SER A 1 173 ? 6.761 12.101 -12.515 1.00 17.82 223 SER A C 1
ATOM 1374 O O . SER A 1 173 ? 7.745 11.735 -13.181 1.00 17.94 223 SER A O 1
ATOM 1377 N N . LEU A 1 174 ? 6.387 13.367 -12.404 1.00 19.31 224 LEU A N 1
ATOM 1378 C CA . LEU A 1 174 ? 7.091 14.474 -13.087 1.00 20.73 224 LEU A CA 1
ATOM 1379 C C . LEU A 1 174 ? 8.589 14.526 -12.765 1.00 22.37 224 LEU A C 1
ATOM 1380 O O . LEU A 1 174 ? 8.997 14.318 -11.627 1.00 22.13 224 LEU A O 1
ATOM 1385 N N . ILE A 1 175 ? 9.393 14.756 -13.804 1.00 24.38 225 ILE A N 1
ATOM 1386 C CA . ILE A 1 175 ? 10.851 14.887 -13.682 1.00 27.13 225 ILE A CA 1
ATOM 1387 C C . ILE A 1 175 ? 11.183 16.280 -13.147 1.00 27.94 225 ILE A C 1
ATOM 1388 O O . ILE A 1 175 ? 12.090 16.440 -12.324 1.00 28.61 225 ILE A O 1
ATOM 1393 N N . GLY A 1 176 ? 10.427 17.275 -13.601 1.00 29.05 226 GLY A N 1
ATOM 1394 C CA . GLY A 1 176 ? 10.587 18.657 -13.149 1.00 30.76 226 GLY A CA 1
ATOM 1395 C C . GLY A 1 176 ? 10.993 19.592 -14.275 1.00 32.33 226 GLY A C 1
ATOM 1396 O O . GLY A 1 176 ? 11.005 20.817 -14.103 1.00 32.88 226 GLY A O 1
ATOM 1397 N N . ASP A 1 177 ? 11.309 19.019 -15.436 1.00 33.13 227 ASP A N 1
ATOM 1398 C CA . ASP A 1 177 ? 11.807 19.796 -16.571 1.00 33.68 227 ASP A CA 1
ATOM 1399 C C . ASP A 1 177 ? 10.791 19.983 -17.714 1.00 33.33 227 ASP A C 1
ATOM 1400 O O . ASP A 1 177 ? 11.075 20.676 -18.692 1.00 33.20 227 ASP A O 1
ATOM 1405 N N . GLU A 1 178 ? 9.616 19.365 -17.601 1.00 32.20 228 GLU A N 1
ATOM 1406 C CA . GLU A 1 178 ? 8.604 19.493 -18.651 1.00 31.09 228 GLU A CA 1
ATOM 1407 C C . GLU A 1 178 ? 7.922 20.884 -18.663 1.00 30.03 228 GLU A C 1
ATOM 1408 O O . GLU A 1 178 ? 8.076 21.647 -17.702 1.00 30.19 228 GLU A O 1
ATOM 1414 N N . PRO A 1 179 ? 7.212 21.237 -19.762 1.00 29.20 229 PRO A N 1
ATOM 1415 C CA . PRO A 1 179 ? 6.570 22.566 -19.899 1.00 28.13 229 PRO A CA 1
ATOM 1416 C C . PRO A 1 179 ? 5.346 22.836 -19.016 1.00 27.45 229 PRO A C 1
ATOM 1417 O O . PRO A 1 179 ? 4.716 23.879 -19.154 1.00 27.78 229 PRO A O 1
ATOM 1421 N N . TYR A 1 180 ? 5.033 21.911 -18.116 1.00 25.34 230 TYR A N 1
ATOM 1422 C CA . TYR A 1 180 ? 3.897 22.027 -17.216 1.00 24.17 230 TYR A CA 1
ATOM 1423 C C . TYR A 1 180 ? 4.317 21.484 -15.855 1.00 23.79 230 TYR A C 1
ATOM 1424 O O . TYR A 1 180 ? 5.273 20.723 -15.761 1.00 23.23 230 TYR A O 1
ATOM 1433 N N . ASN A 1 181 ? 3.598 21.879 -14.811 1.00 23.57 231 ASN A N 1
ATOM 1434 C CA . ASN A 1 181 ? 3.795 21.307 -13.481 1.00 23.93 231 ASN A CA 1
ATOM 1435 C C . ASN A 1 181 ? 2.480 20.716 -12.956 1.00 23.10 231 ASN A C 1
ATOM 1436 O O . ASN A 1 181 ? 1.467 20.741 -13.650 1.00 22.44 231 ASN A O 1
ATOM 1441 N N . VAL A 1 182 ? 2.494 20.155 -11.751 1.00 23.38 232 VAL A N 1
ATOM 1442 C CA . VAL A 1 182 ? 1.296 19.503 -11.218 1.00 23.33 232 VAL A CA 1
ATOM 1443 C C . VAL A 1 182 ? 0.076 20.442 -11.176 1.00 23.75 232 VAL A C 1
ATOM 1444 O O . VAL A 1 182 ? -1.035 20.049 -11.553 1.00 23.32 232 VAL A O 1
ATOM 1448 N N . ALA A 1 183 ? 0.292 21.683 -10.749 1.00 25.35 233 ALA A N 1
ATOM 1449 C CA . ALA A 1 183 ? -0.786 22.685 -10.727 1.00 26.75 233 ALA A CA 1
ATOM 1450 C C . ALA A 1 183 ? -1.452 22.892 -12.088 1.00 27.91 233 ALA A C 1
ATOM 1451 O O . ALA A 1 183 ? -2.678 22.986 -12.164 1.00 28.62 233 ALA A O 1
ATOM 1453 N N . ASP A 1 184 ? -0.653 22.917 -13.154 1.00 28.94 234 ASP A N 1
ATOM 1454 C CA . ASP A 1 184 ? -1.167 23.052 -14.516 1.00 30.35 234 ASP A CA 1
ATOM 1455 C C . ASP A 1 184 ? -2.059 21.860 -14.866 1.00 31.47 234 ASP A C 1
ATOM 1456 O O . ASP A 1 184 ? -3.095 22.022 -15.508 1.00 32.16 234 ASP A O 1
ATOM 1461 N N . VAL A 1 185 ? -1.662 20.668 -14.421 1.00 32.30 235 VAL A N 1
ATOM 1462 C CA . VAL A 1 185 ? -2.431 19.435 -14.672 1.00 33.81 235 VAL A CA 1
ATOM 1463 C C . VAL A 1 185 ? -3.778 19.431 -13.930 1.00 34.69 235 VAL A C 1
ATOM 1464 O O . VAL A 1 185 ? -4.773 18.913 -14.454 1.00 35.39 235 VAL A O 1
ATOM 1468 N N . LEU A 1 186 ? -3.795 20.007 -12.726 1.00 35.27 236 LEU A N 1
ATOM 1469 C CA . LEU A 1 186 ? -4.995 20.054 -11.878 1.00 36.55 236 LEU A CA 1
ATOM 1470 C C . LEU A 1 186 ? -5.894 21.242 -12.201 1.00 37.58 236 LEU A C 1
ATOM 1471 O O . LEU A 1 186 ? -7.112 21.089 -12.334 1.00 37.98 236 LEU A O 1
ATOM 1476 N N . GLN A 1 187 ? -5.282 22.422 -12.285 1.00 38.86 237 GLN A N 1
ATOM 1477 C CA . GLN A 1 187 ? -5.999 23.691 -12.452 1.00 40.08 237 GLN A CA 1
ATOM 1478 C C . GLN A 1 187 ? -6.134 24.023 -13.932 1.00 40.37 237 GLN A C 1
ATOM 1479 O O . GLN A 1 187 ? -5.145 24.351 -14.596 1.00 40.86 237 GLN A O 1
ATOM 1485 N N . LEU A 1 198 ? -2.256 19.192 -24.013 1.00 27.31 248 LEU A N 1
ATOM 1486 C CA . LEU A 1 198 ? -2.222 18.084 -23.054 1.00 26.39 248 LEU A CA 1
ATOM 1487 C C . LEU A 1 198 ? -3.581 17.409 -22.934 1.00 26.23 248 LEU A C 1
ATOM 1488 O O . LEU A 1 198 ? -4.600 18.077 -22.783 1.00 26.74 248 LEU A O 1
ATOM 1493 N N . LEU A 1 199 ? -3.589 16.086 -23.011 1.00 24.84 249 LEU A N 1
ATOM 1494 C CA . LEU A 1 199 ? -4.799 15.322 -22.777 1.00 24.47 249 LEU A CA 1
ATOM 1495 C C . LEU A 1 199 ? -4.689 14.778 -21.366 1.00 23.72 249 LEU A C 1
ATOM 1496 O O . LEU A 1 199 ? -3.776 14.005 -21.069 1.00 22.46 249 LEU A O 1
ATOM 1501 N N . VAL A 1 200 ? -5.612 15.191 -20.504 1.00 23.31 250 VAL A N 1
ATOM 1502 C CA . VAL A 1 200 ? -5.604 14.744 -19.115 1.00 23.37 250 VAL A CA 1
ATOM 1503 C C . VAL A 1 200 ? -6.864 13.928 -18.874 1.00 23.69 250 VAL A C 1
ATOM 1504 O O . VAL A 1 200 ? -7.983 14.398 -19.128 1.00 22.90 250 VAL A O 1
ATOM 1508 N N . ILE A 1 201 ? -6.672 12.703 -18.398 1.00 23.10 251 ILE A N 1
ATOM 1509 C CA . ILE A 1 201 ? -7.782 11.801 -18.118 1.00 23.70 251 ILE A CA 1
ATOM 1510 C C . ILE A 1 201 ? -7.847 11.505 -16.622 1.00 24.18 251 ILE A C 1
ATOM 1511 O O . ILE A 1 201 ? -6.814 11.294 -15.985 1.00 23.57 251 ILE A O 1
ATOM 1516 N N . GLU A 1 202 ? -9.062 11.526 -16.072 1.00 25.00 252 GLU A N 1
ATOM 1517 C CA . GLU A 1 202 ? -9.308 11.201 -14.659 1.00 26.68 252 GLU A CA 1
ATOM 1518 C C . GLU A 1 202 ? -9.819 9.768 -14.537 1.00 26.10 252 GLU A C 1
ATOM 1519 O O . GLU A 1 202 ? -10.835 9.414 -15.163 1.00 26.28 252 GLU A O 1
ATOM 1525 N N . THR A 1 203 ? -9.129 8.957 -13.729 1.00 25.46 253 THR A N 1
ATOM 1526 C CA . THR A 1 203 ? -9.548 7.587 -13.422 1.00 25.29 253 THR A CA 1
ATOM 1527 C C . THR A 1 203 ? -9.712 7.445 -11.903 1.00 25.42 253 THR A C 1
ATOM 1528 O O . THR A 1 203 ? -8.721 7.368 -11.176 1.00 24.71 253 THR A O 1
ATOM 1532 N N . PRO A 1 204 ? -10.965 7.474 -11.416 1.00 25.43 254 PRO A N 1
ATOM 1533 C CA . PRO A 1 204 ? -11.229 7.212 -9.991 1.00 25.28 254 PRO A CA 1
ATOM 1534 C C . PRO A 1 204 ? -10.725 5.837 -9.573 1.00 24.84 254 PRO A C 1
ATOM 1535 O O . PRO A 1 204 ? -10.799 4.885 -10.354 1.00 25.20 254 PRO A O 1
ATOM 1539 N N . ILE A 1 205 ? -10.220 5.738 -8.345 1.00 24.11 255 ILE A N 1
ATOM 1540 C CA . ILE A 1 205 ? -9.721 4.469 -7.832 1.00 24.42 255 ILE A CA 1
ATOM 1541 C C . ILE A 1 205 ? -10.770 3.782 -6.979 1.00 24.48 255 ILE A C 1
ATOM 1542 O O . ILE A 1 205 ? -11.246 4.342 -5.995 1.00 24.35 255 ILE A O 1
ATOM 1547 N N . VAL A 1 206 ? -11.082 2.555 -7.374 1.00 24.80 256 VAL A N 1
ATOM 1548 C CA . VAL A 1 206 ? -12.069 1.735 -6.705 1.00 25.18 256 VAL A CA 1
ATOM 1549 C C . VAL A 1 206 ? -11.381 0.671 -5.836 1.00 24.82 256 VAL A C 1
ATOM 1550 O O . VAL A 1 206 ? -10.543 -0.116 -6.319 1.00 24.83 256 VAL A O 1
ATOM 1554 N N . VAL A 1 207 ? -11.741 0.658 -4.559 1.00 25.36 257 VAL A N 1
ATOM 1555 C CA . VAL A 1 207 ? -11.187 -0.319 -3.619 1.00 26.56 257 VAL A CA 1
ATOM 1556 C C . VAL A 1 207 ? -12.353 -1.157 -3.071 1.00 27.45 257 VAL A C 1
ATOM 1557 O O . VAL A 1 207 ? -13.238 -0.622 -2.390 1.00 28.15 257 VAL A O 1
ATOM 1561 N N . ASN A 1 208 ? -12.343 -2.447 -3.407 1.00 28.90 258 ASN A N 1
ATOM 1562 C CA . ASN A 1 208 ? -13.433 -3.396 -3.085 1.00 30.54 258 ASN A CA 1
ATOM 1563 C C . ASN A 1 208 ? -14.791 -2.831 -3.507 1.00 31.73 258 ASN A C 1
ATOM 1564 O O . ASN A 1 208 ? -15.744 -2.763 -2.718 1.00 32.76 258 ASN A O 1
ATOM 1569 N N . ALA A 1 209 ? -14.845 -2.404 -4.765 1.00 32.61 259 ALA A N 1
ATOM 1570 C CA . ALA A 1 209 ? -16.042 -1.814 -5.387 1.00 33.21 259 ALA A CA 1
ATOM 1571 C C . ALA A 1 209 ? -16.660 -0.555 -4.732 1.00 33.33 259 ALA A C 1
ATOM 1572 O O . ALA A 1 209 ? -17.786 -0.174 -5.074 1.00 34.12 259 ALA A O 1
ATOM 1574 N N . VAL A 1 210 ? -15.924 0.110 -3.838 1.00 33.00 260 VAL A N 1
ATOM 1575 C CA . VAL A 1 210 ? -16.316 1.451 -3.361 1.00 32.60 260 VAL A CA 1
ATOM 1576 C C . VAL A 1 210 ? -15.432 2.516 -4.015 1.00 32.07 260 VAL A C 1
ATOM 1577 O O . VAL A 1 210 ? -14.202 2.388 -4.022 1.00 31.71 260 VAL A O 1
ATOM 1581 N N . THR A 1 211 ? -16.060 3.553 -4.573 1.00 31.34 261 THR A N 1
ATOM 1582 C CA . THR A 1 211 ? -15.325 4.651 -5.215 1.00 30.03 261 THR A CA 1
ATOM 1583 C C . THR A 1 211 ? -14.721 5.556 -4.141 1.00 28.98 261 THR A C 1
ATOM 1584 O O . THR A 1 211 ? -15.427 6.318 -3.476 1.00 28.87 261 THR A O 1
ATOM 1588 N N . THR A 1 212 ? -13.406 5.470 -3.972 1.00 27.01 262 THR A N 1
ATOM 1589 C CA . THR A 1 212 ? -12.714 6.305 -2.999 1.00 26.04 262 THR A CA 1
ATOM 1590 C C . THR A 1 212 ? -12.564 7.742 -3.496 1.00 25.42 262 THR A C 1
ATOM 1591 O O . THR A 1 212 ? -12.897 8.048 -4.638 1.00 27.00 262 THR A O 1
ATOM 1595 N N . GLU A 1 213 ? -12.002 8.592 -2.648 1.00 24.57 263 GLU A N 1
ATOM 1596 C CA . GLU A 1 213 ? -11.673 9.967 -2.991 1.00 24.08 263 GLU A CA 1
ATOM 1597 C C . GLU A 1 213 ? -10.412 10.015 -3.866 1.00 23.22 263 GLU A C 1
ATOM 1598 O O . GLU A 1 213 ? -10.005 11.083 -4.312 1.00 22.64 263 GLU A O 1
ATOM 1604 N N . LEU A 1 214 ? -9.795 8.860 -4.092 1.00 21.99 264 LEU A N 1
ATOM 1605 C CA . LEU A 1 214 ? -8.541 8.829 -4.853 1.00 21.65 264 LEU A CA 1
ATOM 1606 C C . LEU A 1 214 ? -8.847 8.833 -6.328 1.00 21.15 264 LEU A C 1
ATOM 1607 O O . LEU A 1 214 ? -9.755 8.144 -6.773 1.00 21.40 264 LEU A O 1
ATOM 1612 N N . CYS A 1 215 ? -8.062 9.595 -7.087 1.00 22.37 265 CYS A N 1
ATOM 1613 C CA . CYS A 1 215 ? -8.170 9.589 -8.545 1.00 21.45 265 CYS A CA 1
ATOM 1614 C C . CYS A 1 215 ? -6.782 9.605 -9.166 1.00 19.76 265 CYS A C 1
ATOM 1615 O O . CYS A 1 215 ? -5.920 10.299 -8.679 1.00 18.25 265 CYS A O 1
ATOM 1618 N N . LEU A 1 216 ? -6.594 8.847 -10.241 1.00 19.28 266 LEU A N 1
ATOM 1619 C CA . LEU A 1 216 ? -5.348 8.892 -11.001 1.00 19.65 266 LEU A CA 1
ATOM 1620 C C . LEU A 1 216 ? -5.564 9.752 -12.244 1.00 19.36 266 LEU A C 1
ATOM 1621 O O . LEU A 1 216 ? -6.528 9.548 -12.983 1.00 18.77 266 LEU A O 1
ATOM 1626 N N . LEU A 1 217 ? -4.678 10.723 -12.448 1.00 18.36 267 LEU A N 1
ATOM 1627 C CA . LEU A 1 217 ? -4.739 11.581 -13.632 1.00 19.05 267 LEU A CA 1
ATOM 1628 C C . LEU A 1 217 ? -3.569 11.245 -14.525 1.00 18.77 267 LEU A C 1
ATOM 1629 O O . LEU A 1 217 ? -2.431 11.292 -14.088 1.00 18.89 267 LEU A O 1
ATOM 1634 N N . THR A 1 218 ? -3.868 10.886 -15.766 1.00 18.02 268 THR A N 1
ATOM 1635 C CA . THR A 1 218 ? -2.824 10.614 -16.753 1.00 17.51 268 THR A CA 1
ATOM 1636 C C . THR A 1 218 ? -2.648 11.844 -17.632 1.00 17.51 268 THR A C 1
ATOM 1637 O O . THR A 1 218 ? -3.599 12.564 -17.879 1.00 16.51 268 THR A O 1
ATOM 1641 N N . VAL A 1 219 ? -1.415 12.075 -18.082 1.00 16.63 269 VAL A N 1
ATOM 1642 C CA . VAL A 1 219 ? -1.086 13.218 -18.896 1.00 18.29 269 VAL A CA 1
ATOM 1643 C C . VAL A 1 219 ? -0.476 12.660 -20.149 1.00 17.87 269 VAL A C 1
ATOM 1644 O O . VAL A 1 219 ? 0.471 11.886 -20.080 1.00 17.03 269 VAL A O 1
ATOM 1648 N N . GLN A 1 220 ? -1.046 13.035 -21.288 1.00 17.96 270 GLN A N 1
ATOM 1649 C CA . GLN A 1 220 ? -0.490 12.650 -22.582 1.00 20.08 270 GLN A CA 1
ATOM 1650 C C . GLN A 1 220 ? -0.242 13.932 -23.373 1.00 21.38 270 GLN A C 1
ATOM 1651 O O . GLN A 1 220 ? -1.073 14.849 -23.395 1.00 22.56 270 GLN A O 1
ATOM 1657 N N . ASP A 1 221 ? 0.930 14.023 -23.972 1.00 22.81 271 ASP A N 1
ATOM 1658 C CA . ASP A 1 221 ? 1.260 15.222 -24.743 1.00 23.17 271 ASP A CA 1
ATOM 1659 C C . ASP A 1 221 ? 1.292 14.892 -26.222 1.00 24.23 271 ASP A C 1
ATOM 1660 O O . ASP A 1 221 ? 0.884 13.802 -26.636 1.00 25.72 271 ASP A O 1
#

Sequence (210 aa):
SKQQTSALIHNIFDSHFAAIQIHHDSNSKSEVIRDFYTDRDTDVLNFFFLSIDQSDPSHTPEFRFLTDHKGIIWDDGNAHFYGVNDLILDSLANRVSFSNNWYYINVMTSIGSRHMLVRRVPILDPSTGEVLGFSFNAVVLDNNFALMEKLKSESNVDNVVLVANSVPLANSLIGDEPYNVADVLQLLVIETPIVVNAVTTELCLLTVQD

Solvent-accessible surface area: 10675 Å² total; per-residue (Å²): 99,127,138,128,19,17,50,76,0,80,86,13,5,62,65,12,8,42,26,0,49,113,45,3,48,71,16,10,165,25,104,49,0,62,60,8,18,110,115,106,71,64,112,85,1,61,142,42,10,79,58,37,32,119,92,43,95,70,46,28,14,40,0,12,1,0,10,29,145,187,32,55,36,15,35,36,29,64,0,95,166,55,12,2,78,104,129,28,0,67,36,0,16,108,124,0,58,148,27,84,66,27,73,48,12,65,2,129,9,98,99,26,44,41,14,0,4,0,9,37,6,50,2,99,24,89,100,89,55,114,53,44,0,46,4,2,2,0,0,1,0,13,113,19,105,76,3,0,53,30,0,33,72,96,6,136,16,52,4,0,0,0,5,5,105,88,92,59,14,6,50,0,24,130,69,115,37,134,21,84,26,42,85,12,63,178,118,76,55,16,126,11,73,8,56,16,74,96,104,95,23,58,2,16,1,11,1,0,50,142

Foldseek 3Di:
DQVLLLVQLQVLLVVLVVLLLVVQVVVLADVQVVVCLPPVDVVSVLVVVVVVCVVPVLNAFQWKWWDFPPFTSDINPRVVVVQADRVNNRVVLVVQPDADFWDWDFDQGPVGTWIKTKHKDFRADVVPRDTGTIMMGIHTQAQPQSSQCSSCVSSVADKKFKDQQQHTRYINDPPPDPDDPCRLRCQPKHWHFHATPNDGGSIIMITHHD

Radius of gyration: 18.37 Å; Cα contacts (8 Å, |Δi|>4): 345; chains: 1; bounding box: 33×51×49 Å

B-factor: mean 21.36, std 7.69, range [8.9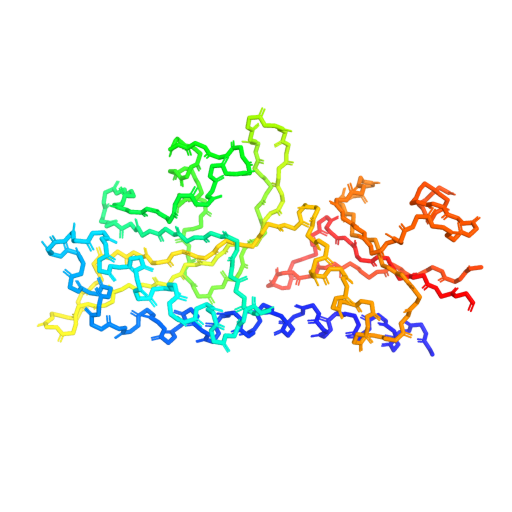6, 58.44]